Protein AF-A0A7S3CEH7-F1 (afdb_monomer)

Secondary structure (DSSP, 8-state):
------------------------------------------------PPP--PPPTTSSSHHHHHHHHHHHHHHHHHHHTT---S-HHHHHHHHHHHHHHHHHHHHHHHHHHSPPTT-EEEEE----SGGGTTBGGGHHHHHHHHHHHHTT---EEETTTEEEEEEEETTEEEEEEEE-S-GGGHHHHHHHHHHHTT--GGGEEEEEEETTSPTT-EEEESS---TT-HHHHHHHHHTTT---S-EEEEE----SSTTS-HHHHHTSBPPHHHHHHHHHHHHHHHHHHHHHHHH-HHHHHHHHHHS-S-SS----------------------

Mean predicted aligned error: 17.91 Å

Organism: NCBI:txid1461544

Structure (mmCIF, N/CA/C/O backbone):
data_AF-A0A7S3CEH7-F1
#
_entry.id   AF-A0A7S3CEH7-F1
#
loop_
_atom_site.group_PDB
_atom_site.id
_atom_site.type_symbol
_atom_site.label_atom_id
_atom_site.label_alt_id
_atom_site.label_comp_id
_atom_site.label_asym_id
_atom_site.label_entity_id
_atom_site.label_seq_id
_atom_site.pdbx_PDB_ins_code
_atom_site.Cartn_x
_atom_site.Cartn_y
_atom_site.Cartn_z
_atom_site.occupancy
_atom_site.B_iso_or_equiv
_atom_site.auth_seq_id
_atom_site.auth_comp_id
_atom_site.auth_asym_id
_atom_site.auth_atom_id
_atom_site.pdbx_PDB_model_num
ATOM 1 N N . ARG A 1 1 ? -53.706 -4.188 -59.169 1.00 35.69 1 ARG A N 1
ATOM 2 C CA . ARG A 1 1 ? -53.644 -5.449 -59.950 1.00 35.69 1 ARG A CA 1
ATOM 3 C C . ARG A 1 1 ? -52.228 -6.015 -59.816 1.00 35.69 1 ARG A C 1
ATOM 5 O O . ARG A 1 1 ? -51.321 -5.269 -60.134 1.00 35.69 1 ARG A O 1
ATOM 12 N N . ALA A 1 2 ? -52.114 -7.266 -59.334 1.00 38.56 2 ALA A N 1
ATOM 13 C CA . ALA A 1 2 ? -50.949 -8.186 -59.289 1.00 38.56 2 ALA A CA 1
ATOM 14 C C . ALA A 1 2 ? -49.664 -7.707 -58.555 1.00 38.56 2 ALA A C 1
ATOM 16 O O . ALA A 1 2 ? -49.076 -6.711 -58.942 1.00 38.56 2 ALA A O 1
ATOM 17 N N . ALA A 1 3 ? -49.299 -8.256 -57.380 1.00 39.44 3 ALA A N 1
ATOM 18 C CA . ALA A 1 3 ? -48.635 -9.561 -57.102 1.00 39.44 3 ALA A CA 1
ATOM 19 C C . ALA A 1 3 ? -47.138 -9.539 -57.513 1.00 39.44 3 ALA A C 1
ATOM 21 O O . ALA A 1 3 ? -46.840 -9.107 -58.612 1.00 39.44 3 ALA A O 1
ATOM 22 N N . SER A 1 4 ? -46.127 -9.915 -56.714 1.00 37.62 4 SER A N 1
ATOM 23 C CA . SER A 1 4 ? -45.992 -11.094 -55.840 1.00 37.62 4 SER A CA 1
ATOM 24 C C . SER A 1 4 ? -44.754 -11.018 -54.904 1.00 37.62 4 SER A C 1
ATOM 26 O O . SER A 1 4 ? -43.673 -10.623 -55.334 1.00 37.62 4 SER A O 1
ATOM 28 N N . ARG A 1 5 ? -44.879 -11.500 -53.657 1.00 39.94 5 ARG A N 1
ATOM 29 C CA . ARG A 1 5 ? -43.809 -12.158 -52.850 1.00 39.94 5 ARG A CA 1
ATOM 30 C C . ARG A 1 5 ? -44.027 -13.694 -52.953 1.00 39.94 5 ARG A C 1
ATOM 32 O O . ARG A 1 5 ? -45.080 -14.074 -53.461 1.00 39.94 5 ARG A O 1
ATOM 39 N N . PRO A 1 6 ? -43.290 -14.571 -52.237 1.00 59.75 6 PRO A N 1
ATOM 40 C CA . PRO A 1 6 ? -41.844 -14.847 -52.139 1.00 59.75 6 PRO A CA 1
ATOM 41 C C . PRO A 1 6 ? -41.549 -16.356 -52.412 1.00 59.75 6 PRO A C 1
ATOM 43 O O . PRO A 1 6 ? -42.474 -17.130 -52.641 1.00 59.75 6 PRO A O 1
ATOM 46 N N . ALA A 1 7 ? -40.300 -16.832 -52.294 1.00 39.84 7 ALA A N 1
ATOM 47 C CA . ALA A 1 7 ? -40.026 -18.276 -52.191 1.00 39.84 7 ALA A CA 1
ATOM 48 C C . ALA A 1 7 ? -38.881 -18.594 -51.218 1.00 39.84 7 ALA A C 1
ATOM 50 O O . ALA A 1 7 ? -37.860 -17.912 -51.169 1.00 39.84 7 ALA A O 1
ATOM 51 N N . ALA A 1 8 ? -39.095 -19.643 -50.428 1.00 36.38 8 ALA A N 1
ATOM 52 C CA . ALA A 1 8 ? -38.234 -20.163 -49.379 1.00 36.38 8 ALA A CA 1
ATOM 53 C C . ALA A 1 8 ? -38.005 -21.672 -49.582 1.00 36.38 8 ALA A C 1
ATOM 55 O O . ALA A 1 8 ? -38.893 -22.343 -50.103 1.00 36.38 8 ALA A O 1
ATOM 56 N N . LYS A 1 9 ? -36.918 -22.184 -48.967 1.00 40.44 9 LYS A N 1
ATOM 57 C CA . LYS A 1 9 ? -36.682 -23.579 -48.498 1.00 40.44 9 LYS A CA 1
ATOM 58 C C . LYS A 1 9 ? -36.279 -24.621 -49.576 1.00 40.44 9 LYS A C 1
ATOM 60 O O . LYS A 1 9 ? -36.655 -24.448 -50.725 1.00 40.44 9 LYS A O 1
ATOM 65 N N . PRO A 1 10 ? -35.491 -25.678 -49.227 1.00 49.34 10 PRO A N 1
ATOM 66 C CA . PRO A 1 10 ? -35.829 -26.618 -48.150 1.00 49.34 10 PRO A CA 1
ATOM 67 C C . PRO A 1 10 ? -34.733 -27.070 -47.169 1.00 49.34 10 PRO A C 1
ATOM 69 O O . PRO A 1 10 ? -33.531 -26.971 -47.376 1.00 49.34 10 PRO A O 1
ATOM 72 N N . ARG A 1 11 ? -35.257 -27.589 -46.050 1.00 37.12 11 ARG A N 1
ATOM 73 C CA . ARG A 1 11 ? -34.618 -28.457 -45.054 1.00 37.12 11 ARG A CA 1
ATOM 74 C C . ARG A 1 11 ? -34.430 -29.862 -45.636 1.00 37.12 11 ARG A C 1
ATOM 76 O O . ARG A 1 11 ? -35.332 -30.333 -46.321 1.00 37.12 11 ARG A O 1
ATOM 83 N N . LEU A 1 12 ? -33.422 -30.591 -45.159 1.00 36.94 12 LEU A N 1
ATOM 84 C CA . LEU A 1 12 ? -33.497 -32.050 -45.031 1.00 36.94 12 LEU A CA 1
ATOM 85 C C . LEU A 1 12 ? -33.062 -32.479 -43.624 1.00 36.94 12 LEU A C 1
ATOM 87 O O . LEU A 1 12 ? -32.039 -32.057 -43.091 1.00 36.94 12 LEU A O 1
ATOM 91 N N . ARG A 1 13 ? -33.956 -33.253 -43.009 1.00 31.72 13 ARG A N 1
ATOM 92 C CA . ARG A 1 13 ? -33.880 -33.922 -41.711 1.00 31.72 13 ARG A CA 1
ATOM 93 C C . ARG A 1 13 ? -33.529 -35.390 -41.956 1.00 31.72 13 ARG A C 1
ATOM 95 O O . ARG A 1 13 ? -34.078 -35.984 -42.876 1.00 31.72 13 ARG A O 1
ATOM 102 N N . GLY A 1 14 ? -32.845 -35.974 -40.975 1.00 30.92 14 GLY A N 1
ATOM 103 C CA . GLY A 1 14 ? -33.077 -37.345 -40.505 1.00 30.92 14 GLY A CA 1
ATOM 104 C C . GLY A 1 14 ? -31.994 -38.360 -40.873 1.00 30.92 14 GLY A C 1
ATOM 105 O O . GLY A 1 14 ? -31.306 -38.185 -41.862 1.00 30.92 14 GLY A O 1
ATOM 106 N N . PHE A 1 15 ? -31.793 -39.453 -40.138 1.00 31.78 15 PHE A N 1
ATOM 107 C CA . PHE A 1 15 ? -32.453 -39.983 -38.937 1.00 31.78 15 PHE A CA 1
ATOM 108 C C . PHE A 1 15 ? -31.668 -41.261 -38.521 1.00 31.78 15 PHE A C 1
ATOM 110 O O . PHE A 1 15 ? -31.314 -42.026 -39.409 1.00 31.78 15 PHE A O 1
ATOM 117 N N . PHE A 1 16 ? -31.534 -41.537 -37.206 1.00 31.38 16 PHE A N 1
ATOM 118 C CA . PHE A 1 16 ? -31.472 -42.888 -36.562 1.00 31.38 16 PHE A CA 1
ATOM 119 C C . PHE A 1 16 ? -30.201 -43.769 -36.777 1.00 31.38 16 PHE A C 1
ATOM 121 O O . PHE A 1 16 ? -29.581 -43.688 -37.819 1.00 31.38 16 PHE A O 1
ATOM 128 N N . LYS A 1 17 ? -29.681 -44.635 -35.878 1.00 33.12 17 LYS A N 1
ATOM 129 C CA . LYS A 1 17 ? -30.119 -45.459 -34.710 1.00 33.12 17 LYS A CA 1
ATOM 130 C C . LYS A 1 17 ? -28.883 -45.733 -33.807 1.00 33.12 17 LYS A C 1
ATOM 132 O O . LYS A 1 17 ? -27.785 -45.811 -34.333 1.00 33.12 17 LYS A O 1
ATOM 137 N N . ARG A 1 18 ? -28.957 -45.703 -32.465 1.00 31.61 18 ARG A N 1
ATOM 138 C CA . ARG A 1 18 ? -29.323 -46.750 -31.458 1.00 31.61 18 ARG A CA 1
ATOM 139 C C . ARG A 1 18 ? -28.389 -47.973 -31.311 1.00 31.61 18 ARG A C 1
ATOM 141 O O . ARG A 1 18 ? -28.303 -48.774 -32.230 1.00 31.61 18 ARG A O 1
ATOM 148 N N . GLY A 1 19 ? -27.964 -48.195 -30.053 1.00 28.72 19 GLY A N 1
ATOM 149 C CA . GLY A 1 19 ? -27.737 -49.502 -29.391 1.00 28.72 19 GLY A CA 1
ATOM 150 C C . GLY A 1 19 ? -26.277 -49.987 -29.360 1.00 28.72 19 GLY A C 1
ATOM 151 O O . GLY A 1 19 ? -25.563 -49.754 -30.316 1.00 28.72 19 GLY A O 1
ATOM 152 N N . ASN A 1 20 ? -25.752 -50.696 -28.352 1.00 33.28 20 ASN A N 1
ATOM 153 C CA . ASN A 1 20 ? -26.299 -51.238 -27.104 1.00 33.28 20 ASN A CA 1
ATOM 154 C C . ASN A 1 20 ? -25.141 -51.820 -26.237 1.00 33.28 20 ASN A C 1
ATOM 156 O O . ASN A 1 20 ? -24.149 -52.277 -26.789 1.00 33.28 20 ASN A O 1
ATOM 160 N N . ALA A 1 21 ? -25.350 -51.874 -24.914 1.00 34.12 21 ALA A N 1
ATOM 161 C CA . ALA A 1 21 ? -24.991 -52.949 -23.964 1.00 34.12 21 ALA A CA 1
ATOM 162 C C . ALA A 1 21 ? -23.534 -53.436 -23.678 1.00 34.12 21 ALA A C 1
ATOM 164 O O . ALA A 1 21 ? -22.873 -54.052 -24.499 1.00 34.12 21 ALA A O 1
ATOM 165 N N . HIS A 1 22 ? -23.193 -53.328 -22.380 1.00 33.56 22 HIS A N 1
ATOM 166 C CA . HIS A 1 22 ? -22.692 -54.346 -21.421 1.00 33.56 22 HIS A CA 1
ATOM 167 C C . HIS A 1 22 ? -21.450 -55.249 -21.637 1.00 33.56 22 HIS A C 1
ATOM 169 O O . HIS A 1 22 ? -21.263 -55.882 -22.666 1.00 33.56 22 HIS A O 1
ATOM 175 N N . ARG A 1 23 ? -20.824 -55.506 -20.461 1.00 33.41 23 ARG A N 1
ATOM 176 C CA . ARG A 1 23 ? -19.856 -56.551 -20.011 1.00 33.41 23 ARG A CA 1
ATOM 177 C C . ARG A 1 23 ? -18.422 -56.012 -19.923 1.00 33.41 23 ARG A C 1
ATOM 179 O O . ARG A 1 23 ? -18.011 -55.250 -20.774 1.00 33.41 23 ARG A O 1
ATOM 186 N N . GLY A 1 24 ? -17.587 -56.313 -18.931 1.00 30.58 24 GLY A N 1
ATOM 187 C CA . GLY A 1 24 ? -17.621 -57.253 -17.813 1.00 30.58 24 GLY A CA 1
ATOM 188 C C . GLY A 1 24 ? -16.163 -57.530 -17.386 1.00 30.58 24 GLY A C 1
ATOM 189 O O . GLY A 1 24 ? -15.301 -57.643 -18.241 1.00 30.58 24 GLY A O 1
ATOM 190 N N . ARG A 1 25 ? -15.928 -57.566 -16.066 1.00 33.72 25 ARG A N 1
ATOM 191 C CA . ARG A 1 25 ? -14.810 -58.120 -15.252 1.00 33.72 25 ARG A CA 1
ATOM 192 C C . ARG A 1 25 ? -13.518 -58.667 -15.913 1.00 33.72 25 ARG A C 1
ATOM 194 O O . ARG A 1 25 ? -13.571 -59.493 -16.810 1.00 33.72 25 ARG A O 1
ATOM 201 N N . GLY A 1 26 ? -12.389 -58.415 -15.232 1.00 31.14 26 GLY A N 1
ATOM 202 C CA . GLY A 1 26 ? -11.160 -59.240 -15.233 1.00 31.14 26 GLY A CA 1
ATOM 203 C C . GLY A 1 26 ? -9.967 -58.460 -14.654 1.00 31.14 26 GLY A C 1
ATOM 204 O O . GLY A 1 26 ? -9.457 -57.566 -15.308 1.00 31.14 26 GLY A O 1
ATOM 205 N N . VAL A 1 27 ? -9.679 -58.509 -13.347 1.00 34.66 27 VAL A N 1
ATOM 206 C CA . VAL A 1 27 ? -8.737 -59.428 -12.660 1.00 34.66 27 VAL A CA 1
ATOM 207 C C . VAL A 1 27 ? -7.366 -59.539 -13.343 1.00 34.66 27 VAL A C 1
ATOM 209 O O . VAL A 1 27 ? -7.221 -60.219 -14.348 1.00 34.66 27 VAL A O 1
ATOM 212 N N . GLY A 1 28 ? -6.344 -58.955 -12.708 1.00 33.50 28 GLY A N 1
ATOM 213 C CA . GLY A 1 28 ? -4.931 -59.165 -13.022 1.00 33.50 28 GLY A CA 1
ATOM 214 C C . GLY A 1 28 ? -4.064 -58.889 -11.796 1.00 33.50 28 GLY A C 1
ATOM 215 O O . GLY A 1 28 ? -3.661 -57.758 -11.549 1.00 33.50 28 GLY A O 1
ATOM 216 N N . ARG A 1 29 ? -3.832 -59.931 -10.989 1.00 33.62 29 ARG A N 1
ATOM 217 C CA . ARG A 1 29 ? -2.838 -59.964 -9.907 1.00 33.62 29 ARG A CA 1
ATOM 218 C C . ARG A 1 29 ? -1.436 -60.065 -10.523 1.00 33.62 29 ARG A C 1
ATOM 220 O O . ARG A 1 29 ? -1.227 -60.904 -11.390 1.00 33.62 29 ARG A O 1
ATOM 227 N N . GLY A 1 30 ? -0.471 -59.308 -10.005 1.00 32.25 30 GLY A N 1
ATOM 228 C CA . GLY A 1 30 ? 0.956 -59.457 -10.311 1.00 32.25 30 GLY A CA 1
ATOM 229 C C . GLY A 1 30 ? 1.805 -58.846 -9.196 1.00 32.25 30 GLY A C 1
ATOM 230 O O . GLY A 1 30 ? 1.643 -57.680 -8.872 1.00 32.25 30 GLY A O 1
ATOM 231 N N . LYS A 1 31 ? 2.618 -59.681 -8.550 1.00 35.41 31 LYS A N 1
ATOM 232 C CA . LYS A 1 31 ? 3.289 -59.515 -7.248 1.00 35.41 31 LYS A CA 1
ATOM 233 C C . LYS A 1 31 ? 4.511 -58.562 -7.254 1.00 35.41 31 LYS A C 1
ATOM 235 O O . LYS A 1 31 ? 4.997 -58.210 -8.324 1.00 35.41 31 LYS A O 1
ATOM 240 N N . PRO A 1 32 ? 5.022 -58.176 -6.062 1.00 39.03 32 PRO A N 1
ATOM 241 C CA . PRO A 1 32 ? 6.079 -57.180 -5.887 1.00 39.03 32 PRO A CA 1
ATOM 242 C C . PRO A 1 32 ? 7.482 -57.800 -5.959 1.00 39.03 32 PRO A C 1
ATOM 244 O O . PRO A 1 32 ? 7.683 -58.934 -5.526 1.00 39.03 32 PRO A O 1
ATOM 247 N N . PHE A 1 33 ? 8.469 -57.036 -6.433 1.00 30.98 33 PHE A N 1
ATOM 248 C CA . PHE A 1 33 ? 9.885 -57.386 -6.308 1.00 30.98 33 PHE A CA 1
ATOM 249 C C . PHE A 1 33 ? 10.530 -56.574 -5.184 1.00 30.98 33 PHE A C 1
ATOM 251 O O . PHE A 1 33 ? 10.629 -55.350 -5.246 1.00 30.98 33 PHE A O 1
ATOM 258 N N . ALA A 1 34 ? 10.963 -57.292 -4.152 1.00 35.38 34 ALA A N 1
ATOM 259 C CA . ALA A 1 34 ? 11.826 -56.811 -3.089 1.00 35.38 34 ALA A CA 1
ATOM 260 C C . ALA A 1 34 ? 13.246 -57.376 -3.268 1.00 35.38 34 ALA A C 1
ATOM 262 O O . ALA A 1 34 ? 13.435 -58.448 -3.836 1.00 35.38 34 ALA A O 1
ATOM 263 N N . HIS A 1 35 ? 14.193 -56.660 -2.659 1.00 31.16 35 HIS A N 1
ATOM 264 C CA . HIS A 1 35 ? 15.574 -57.022 -2.327 1.00 31.16 35 HIS A CA 1
ATOM 265 C C . HIS A 1 35 ? 16.669 -56.903 -3.397 1.00 31.16 35 HIS A C 1
ATOM 267 O O . HIS A 1 35 ? 16.856 -57.767 -4.243 1.00 31.16 35 HIS A O 1
ATOM 273 N N . ARG A 1 36 ? 17.588 -55.963 -3.137 1.00 32.28 36 ARG A N 1
ATOM 274 C CA . ARG A 1 36 ? 18.975 -56.335 -2.812 1.00 32.28 36 ARG A CA 1
ATOM 275 C C . ARG A 1 36 ? 19.603 -55.324 -1.851 1.00 32.28 36 ARG A C 1
ATOM 277 O O . ARG A 1 36 ? 19.842 -54.173 -2.193 1.00 32.28 36 ARG A O 1
ATOM 284 N N . ARG A 1 37 ? 19.842 -55.789 -0.622 1.00 32.25 37 ARG A N 1
ATOM 285 C CA . ARG A 1 37 ? 20.840 -55.238 0.299 1.00 32.25 37 ARG A CA 1
ATOM 286 C C . ARG A 1 37 ? 22.199 -55.748 -0.174 1.00 32.25 37 ARG A C 1
ATOM 288 O O . ARG A 1 37 ? 22.326 -56.948 -0.392 1.00 32.25 37 ARG A O 1
ATOM 295 N N . HIS A 1 38 ? 23.194 -54.873 -0.258 1.00 34.00 38 HIS A N 1
ATOM 296 C CA . HIS A 1 38 ? 24.595 -55.282 -0.213 1.00 34.00 38 HIS A CA 1
ATOM 297 C C . HIS A 1 38 ? 25.255 -54.620 0.992 1.00 34.00 38 HIS A C 1
ATOM 299 O O . HIS A 1 38 ? 25.318 -53.398 1.099 1.00 34.00 38 HIS A O 1
ATOM 305 N N . LEU A 1 39 ? 25.652 -55.479 1.930 1.00 32.78 39 LEU A N 1
ATOM 306 C CA . LEU A 1 39 ? 26.560 -55.188 3.026 1.00 32.78 39 LEU A CA 1
ATOM 307 C C . LEU A 1 39 ? 27.988 -55.201 2.480 1.00 32.78 39 LEU A C 1
ATOM 309 O O . LEU A 1 39 ? 28.407 -56.217 1.939 1.00 32.78 39 LEU A O 1
ATOM 313 N N . LEU A 1 40 ? 28.757 -54.151 2.758 1.00 33.81 40 LEU A N 1
ATOM 314 C CA . LEU A 1 40 ? 30.204 -54.246 2.938 1.00 33.81 40 LEU A CA 1
ATOM 315 C C . LEU A 1 40 ? 30.573 -53.410 4.176 1.00 33.81 40 LEU A C 1
ATOM 317 O O . LEU A 1 40 ? 30.298 -52.213 4.237 1.00 33.81 40 LEU A O 1
ATOM 321 N N . LYS A 1 41 ? 31.130 -54.079 5.194 1.00 32.19 41 LYS A N 1
ATOM 322 C CA . LYS A 1 41 ? 31.909 -53.477 6.294 1.00 32.19 41 LYS A CA 1
ATOM 323 C C . LYS A 1 41 ? 33.422 -53.617 5.958 1.00 32.19 41 LYS A C 1
ATOM 325 O O . LYS A 1 41 ? 33.736 -54.123 4.887 1.00 32.19 41 LYS A O 1
ATOM 330 N N . PRO A 1 42 ? 34.363 -53.248 6.848 1.00 40.03 42 PRO A N 1
ATOM 331 C CA . PRO A 1 42 ? 34.965 -51.922 6.936 1.00 40.03 42 PRO A CA 1
ATOM 332 C C . PRO A 1 42 ? 36.488 -51.973 6.682 1.00 40.03 42 PRO A C 1
ATOM 334 O O . PRO A 1 42 ? 37.116 -53.016 6.827 1.00 40.03 42 PRO A O 1
ATOM 337 N N . ALA A 1 43 ? 37.110 -50.835 6.380 1.00 31.94 43 ALA A N 1
ATOM 338 C CA . ALA A 1 43 ? 38.563 -50.698 6.454 1.00 31.94 43 ALA A CA 1
ATOM 339 C C . ALA A 1 43 ? 38.930 -49.393 7.165 1.00 31.94 43 ALA A C 1
ATOM 341 O O . ALA A 1 43 ? 38.256 -48.370 7.048 1.00 31.94 43 ALA A O 1
ATOM 342 N N . SER A 1 44 ? 39.960 -49.518 7.982 1.00 31.73 44 SER A N 1
ATOM 343 C CA . SER A 1 44 ? 40.413 -48.663 9.066 1.00 31.73 44 SER A CA 1
ATOM 344 C C . SER A 1 44 ? 41.304 -47.496 8.629 1.00 31.73 44 SER A C 1
ATOM 346 O O . SER A 1 44 ? 42.027 -47.582 7.646 1.00 31.73 44 SER A O 1
ATOM 348 N N . SER A 1 45 ? 41.283 -46.459 9.476 1.00 30.30 45 SER A N 1
ATOM 349 C CA . SER A 1 45 ? 42.377 -45.537 9.830 1.00 30.30 45 SER A CA 1
ATOM 350 C C . SER A 1 45 ? 43.138 -44.807 8.717 1.00 30.30 45 SER A C 1
ATOM 352 O O . SER A 1 45 ? 44.007 -45.383 8.077 1.00 30.30 45 SER A O 1
ATOM 354 N N . LEU A 1 46 ? 42.969 -43.481 8.669 1.00 31.44 46 LEU A N 1
ATOM 355 C CA . LEU A 1 46 ? 44.094 -42.539 8.707 1.00 31.44 46 LEU A CA 1
ATOM 356 C C . LEU A 1 46 ? 43.611 -41.150 9.152 1.00 31.44 46 LEU A C 1
ATOM 358 O O . LEU A 1 46 ? 42.653 -40.582 8.634 1.00 31.44 46 LEU A O 1
ATOM 362 N N . SER A 1 47 ? 44.282 -40.658 10.188 1.00 33.62 47 SER A N 1
ATOM 363 C CA . SER A 1 47 ? 44.134 -39.356 10.827 1.00 33.62 47 SER A CA 1
ATOM 364 C C . SER A 1 47 ? 44.712 -38.260 9.931 1.00 33.62 47 SER A C 1
ATOM 366 O O . SER A 1 47 ? 45.921 -38.254 9.711 1.00 33.62 47 SER A O 1
ATOM 368 N N . VAL A 1 48 ? 43.899 -37.283 9.516 1.00 35.44 48 VAL A N 1
ATOM 369 C CA . VAL A 1 48 ? 44.378 -35.958 9.088 1.00 35.44 48 VAL A CA 1
ATOM 370 C C . VAL A 1 48 ? 43.422 -34.886 9.621 1.00 35.44 48 VAL A C 1
ATOM 372 O O . VAL A 1 48 ? 42.202 -34.991 9.492 1.00 35.44 48 VAL A O 1
ATOM 375 N N . GLY A 1 49 ? 44.001 -33.893 10.298 1.00 33.00 49 GLY A N 1
ATOM 376 C CA . GLY A 1 49 ? 43.337 -32.895 11.132 1.00 33.00 49 GLY A CA 1
ATOM 377 C C . GLY A 1 49 ? 42.244 -32.076 10.442 1.00 33.00 49 GLY A C 1
ATOM 378 O O . GLY A 1 49 ? 42.429 -31.512 9.366 1.00 33.00 49 GLY A O 1
ATOM 379 N N . GLY A 1 50 ? 41.105 -31.962 11.125 1.00 31.16 50 GLY A N 1
ATOM 380 C CA . GLY A 1 50 ? 40.024 -31.057 10.752 1.00 31.16 50 GLY A CA 1
ATOM 381 C C . GLY A 1 50 ? 40.351 -29.595 11.096 1.00 31.16 50 GLY A C 1
ATOM 382 O O . GLY A 1 50 ? 40.950 -29.326 12.142 1.00 31.16 50 GLY A O 1
ATOM 383 N N . PRO A 1 51 ? 39.925 -28.621 10.272 1.00 35.88 51 PRO A N 1
ATOM 384 C CA . PRO A 1 51 ? 40.057 -27.212 10.603 1.00 35.88 51 PRO A CA 1
ATOM 385 C C . PRO A 1 51 ? 39.132 -26.855 11.773 1.00 35.88 51 PRO A C 1
ATOM 387 O O . PRO A 1 51 ? 37.950 -27.213 11.804 1.00 35.88 51 PRO A O 1
ATOM 390 N N . ARG A 1 52 ? 39.693 -26.131 12.748 1.00 38.28 52 ARG A N 1
ATOM 391 C CA . ARG A 1 52 ? 39.006 -25.593 13.929 1.00 38.28 52 ARG A CA 1
ATOM 392 C C . ARG A 1 52 ? 37.731 -24.850 13.516 1.00 38.28 52 ARG A C 1
ATOM 394 O O . ARG A 1 52 ? 37.789 -23.769 12.933 1.00 38.28 52 ARG A O 1
ATOM 401 N N . ARG A 1 53 ? 36.572 -25.405 13.878 1.00 38.44 53 ARG A N 1
ATOM 402 C CA . ARG A 1 53 ? 35.291 -24.691 13.842 1.00 38.44 53 ARG A CA 1
ATOM 403 C C . ARG A 1 53 ? 35.334 -23.562 14.871 1.00 38.44 53 ARG A C 1
ATOM 405 O O . ARG A 1 53 ? 35.356 -23.808 16.073 1.00 38.44 53 ARG A O 1
ATOM 412 N N . SER A 1 54 ? 35.344 -22.326 14.393 1.00 44.47 54 SER A N 1
ATOM 413 C CA . SER A 1 54 ? 35.028 -21.151 15.199 1.00 44.47 54 SER A CA 1
ATOM 414 C C . SER A 1 54 ? 33.568 -21.233 15.684 1.00 44.47 54 SER A C 1
ATOM 416 O O . SER A 1 54 ? 32.703 -21.731 14.956 1.00 44.47 54 SER A O 1
ATOM 418 N N . PRO A 1 55 ? 33.261 -20.798 16.919 1.00 42.12 55 PRO A N 1
ATOM 419 C CA . PRO A 1 55 ? 31.915 -20.915 17.462 1.00 42.12 55 PRO A CA 1
ATOM 420 C C . PRO A 1 55 ? 30.950 -19.950 16.747 1.00 42.12 55 PRO A C 1
ATOM 422 O O . PRO A 1 55 ? 31.364 -18.896 16.253 1.00 42.12 55 PRO A O 1
ATOM 425 N N . PRO A 1 56 ? 29.645 -20.271 16.695 1.00 37.59 56 PRO A N 1
ATOM 426 C CA . PRO A 1 56 ? 28.657 -19.446 16.014 1.00 37.59 56 PRO A CA 1
ATOM 427 C C . PRO A 1 56 ? 28.511 -18.076 16.694 1.00 37.59 56 PRO A C 1
ATOM 429 O O . PRO A 1 56 ? 28.264 -17.977 17.898 1.00 37.59 56 PRO A O 1
ATOM 432 N N . LYS A 1 57 ? 28.564 -17.001 15.894 1.00 42.84 57 LYS A N 1
ATOM 433 C CA . LYS A 1 57 ? 28.388 -15.589 16.307 1.00 42.84 57 LYS A CA 1
ATOM 434 C C . LYS A 1 57 ? 27.013 -15.261 16.937 1.00 42.84 57 LYS A C 1
ATOM 436 O O . LYS A 1 57 ? 26.755 -14.108 17.264 1.00 42.84 57 LYS A O 1
ATOM 441 N N . GLN A 1 58 ? 26.141 -16.249 17.157 1.00 38.66 58 GLN A N 1
ATOM 442 C CA . GLN A 1 58 ? 24.854 -16.091 17.850 1.00 38.66 58 GLN A CA 1
ATOM 443 C C . GLN A 1 58 ? 24.934 -16.265 19.379 1.00 38.66 58 GLN A C 1
ATOM 445 O O . GLN A 1 58 ? 23.964 -15.966 20.070 1.00 38.66 58 GLN A O 1
ATOM 450 N N . LEU A 1 59 ? 26.085 -16.662 19.939 1.00 40.09 59 LEU A N 1
ATOM 451 C CA . LEU A 1 59 ? 26.246 -16.855 21.390 1.00 40.09 59 LEU A CA 1
ATOM 452 C C . LEU A 1 59 ? 26.940 -15.693 22.130 1.00 40.09 59 LEU A C 1
ATOM 454 O O . LEU A 1 59 ? 27.195 -15.795 23.326 1.00 40.09 59 LEU A O 1
ATOM 458 N N . MET A 1 60 ? 27.226 -14.573 21.457 1.00 32.44 60 MET A N 1
ATOM 459 C CA . MET A 1 60 ? 27.823 -13.384 22.096 1.00 32.44 60 MET A CA 1
ATOM 460 C C . MET A 1 60 ? 26.783 -12.375 22.613 1.00 32.44 60 MET A C 1
ATOM 462 O O . MET A 1 60 ? 27.096 -11.558 23.473 1.00 32.44 60 MET A O 1
ATOM 466 N N . PHE A 1 61 ? 25.522 -12.465 22.176 1.00 36.59 61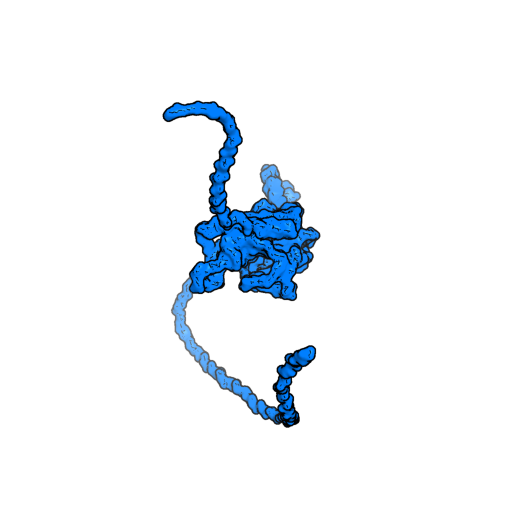 PHE A N 1
ATOM 467 C CA . PHE A 1 61 ? 24.455 -11.555 22.625 1.00 36.59 61 PHE A CA 1
ATOM 468 C C . PHE A 1 61 ? 23.823 -11.950 23.972 1.00 36.59 61 PHE A C 1
ATOM 470 O O . PHE A 1 61 ? 23.275 -11.107 24.681 1.00 36.59 61 PHE A O 1
ATOM 477 N N . ILE A 1 62 ? 23.941 -13.219 24.378 1.00 40.50 62 ILE A N 1
ATOM 478 C CA . ILE A 1 62 ? 23.371 -13.726 25.642 1.00 40.50 62 ILE A CA 1
ATOM 479 C C . ILE A 1 62 ? 24.295 -13.438 26.841 1.00 40.50 62 ILE A C 1
ATOM 481 O O . ILE A 1 62 ? 23.838 -13.410 27.986 1.00 40.50 62 ILE A O 1
ATOM 485 N N . ARG A 1 63 ? 25.578 -13.140 26.598 1.00 35.91 63 ARG A N 1
ATOM 486 C CA . ARG A 1 63 ? 26.564 -12.865 27.655 1.00 35.91 63 ARG A CA 1
ATOM 487 C C . ARG A 1 63 ? 26.599 -11.397 28.103 1.00 35.91 63 ARG A C 1
ATOM 489 O O . ARG A 1 63 ? 27.115 -11.125 29.178 1.00 35.91 63 ARG A O 1
ATOM 496 N N . TYR A 1 64 ? 25.985 -10.481 27.346 1.00 40.50 64 TYR A N 1
ATOM 497 C CA . TYR A 1 64 ? 26.015 -9.040 27.648 1.00 40.50 64 TYR A CA 1
ATOM 498 C C . TYR A 1 64 ? 24.691 -8.453 28.171 1.00 40.50 64 TYR A C 1
ATOM 500 O O . TYR A 1 64 ? 24.694 -7.384 28.770 1.00 40.50 64 TYR A O 1
ATOM 508 N N . ILE A 1 65 ? 23.556 -9.152 28.022 1.00 44.56 65 ILE A N 1
ATOM 509 C CA . ILE A 1 65 ? 22.237 -8.639 28.466 1.00 44.56 65 ILE A CA 1
ATOM 510 C C . ILE A 1 65 ? 21.770 -9.252 29.801 1.00 44.56 65 ILE A C 1
ATOM 512 O O . ILE A 1 65 ? 20.947 -8.665 30.498 1.00 44.56 65 ILE A O 1
ATOM 516 N N . ARG A 1 66 ? 22.350 -10.374 30.246 1.00 34.44 66 ARG A N 1
ATOM 517 C CA . ARG A 1 66 ? 22.075 -10.936 31.584 1.00 34.44 66 ARG A CA 1
ATOM 518 C C . ARG A 1 66 ? 22.693 -10.202 32.793 1.00 34.44 66 ARG A C 1
ATOM 520 O O . ARG A 1 66 ? 22.108 -10.346 33.870 1.00 34.44 66 ARG A O 1
ATOM 527 N N . PRO A 1 67 ? 23.792 -9.419 32.699 1.00 41.66 67 PRO A N 1
ATOM 528 C CA . PRO A 1 67 ? 24.269 -8.649 33.845 1.00 41.66 67 PRO A CA 1
ATOM 529 C C . PRO A 1 67 ? 23.429 -7.385 34.074 1.00 41.66 67 PRO A C 1
ATOM 531 O O . PRO A 1 67 ? 23.106 -7.074 35.212 1.00 41.66 67 PRO A O 1
ATOM 534 N N . VAL A 1 68 ? 22.981 -6.699 33.014 1.00 43.12 68 VAL A N 1
ATOM 535 C CA . VAL A 1 68 ? 22.262 -5.416 33.140 1.00 43.12 68 VAL A CA 1
ATOM 536 C C . VAL A 1 68 ? 20.869 -5.600 33.743 1.00 43.12 68 VAL A C 1
ATOM 538 O O . VAL A 1 68 ? 20.464 -4.831 34.612 1.00 43.12 68 VAL A O 1
ATOM 541 N N . THR A 1 69 ? 20.149 -6.662 33.370 1.00 43.34 69 THR A N 1
ATOM 542 C CA . THR A 1 69 ? 18.820 -6.920 33.940 1.00 43.34 69 THR A CA 1
ATOM 543 C C . THR A 1 69 ? 18.894 -7.351 35.403 1.00 43.34 69 THR A C 1
ATOM 545 O O . THR A 1 69 ? 18.043 -6.945 36.180 1.00 43.34 69 THR A O 1
ATOM 548 N N . ARG A 1 70 ? 19.925 -8.099 35.828 1.00 44.97 70 ARG A N 1
ATOM 549 C CA . ARG A 1 70 ? 20.094 -8.486 37.243 1.00 44.97 70 ARG A CA 1
ATOM 550 C C . ARG A 1 70 ? 20.526 -7.321 38.132 1.00 44.97 70 ARG A C 1
ATOM 552 O O . ARG A 1 70 ? 20.055 -7.237 39.266 1.00 44.97 70 ARG A O 1
ATOM 559 N N . THR A 1 71 ? 21.363 -6.417 37.627 1.00 47.09 71 THR A N 1
ATOM 560 C CA . THR A 1 71 ? 21.795 -5.233 38.383 1.00 47.09 71 THR A CA 1
ATOM 561 C C . THR A 1 71 ? 20.650 -4.238 38.556 1.00 47.09 71 THR A C 1
ATOM 563 O O . THR A 1 71 ? 20.455 -3.754 39.662 1.00 47.09 71 THR A O 1
ATOM 566 N N . VAL A 1 72 ? 19.821 -4.006 37.530 1.00 53.34 72 VAL A N 1
ATOM 567 C CA . VAL A 1 72 ? 18.657 -3.100 37.629 1.00 53.34 72 VAL A CA 1
ATOM 568 C C . VAL A 1 72 ? 17.582 -3.651 38.575 1.00 53.34 72 VAL A C 1
ATOM 570 O O . VAL A 1 72 ? 17.027 -2.891 39.365 1.00 53.34 72 VAL A O 1
ATOM 573 N N . THR A 1 73 ? 17.321 -4.965 38.570 1.00 50.59 73 THR A N 1
ATOM 574 C CA . THR A 1 73 ? 16.362 -5.571 39.514 1.00 50.59 73 THR A CA 1
ATOM 575 C C . THR A 1 73 ? 16.891 -5.580 40.954 1.00 50.59 73 THR A C 1
ATOM 577 O O . THR A 1 73 ? 16.119 -5.324 41.873 1.00 50.59 73 THR A O 1
ATOM 580 N N . ARG A 1 74 ? 18.200 -5.795 41.176 1.00 44.31 74 ARG A N 1
ATOM 581 C CA . ARG A 1 74 ? 18.816 -5.676 42.515 1.00 44.31 74 ARG A CA 1
ATOM 582 C C . ARG A 1 74 ? 18.853 -4.237 43.027 1.00 44.31 74 ARG A C 1
ATOM 584 O O . ARG A 1 74 ? 18.597 -4.029 44.205 1.00 44.31 74 ARG A O 1
ATOM 591 N N . LEU A 1 75 ? 19.114 -3.257 42.160 1.00 48.84 75 LEU A N 1
ATOM 592 C CA . LEU A 1 75 ? 19.071 -1.837 42.525 1.00 48.84 75 LEU A CA 1
ATOM 593 C C . LEU A 1 75 ? 17.640 -1.403 42.879 1.00 48.84 75 LEU A C 1
ATOM 595 O O . LEU A 1 75 ? 17.441 -0.687 43.852 1.00 48.84 75 LEU A O 1
ATOM 599 N N . GLY A 1 76 ? 16.642 -1.893 42.133 1.00 49.44 76 GLY A N 1
ATOM 600 C CA . GLY A 1 76 ? 15.227 -1.679 42.444 1.00 49.44 76 GLY A CA 1
ATOM 601 C C . GLY A 1 76 ? 14.815 -2.270 43.796 1.00 49.44 76 GLY A C 1
ATOM 602 O O . GLY A 1 76 ? 14.105 -1.613 44.547 1.00 49.44 76 GLY A O 1
ATOM 603 N N . LEU A 1 77 ? 15.309 -3.465 44.141 1.00 48.66 77 LEU A N 1
ATOM 604 C CA . LEU A 1 77 ? 15.030 -4.110 45.429 1.00 48.66 77 LEU A CA 1
ATOM 605 C C . LEU A 1 77 ? 15.786 -3.450 46.603 1.00 48.66 77 LEU A C 1
ATOM 607 O O . LEU A 1 77 ? 15.248 -3.342 47.699 1.00 48.66 77 LEU A O 1
ATOM 611 N N . ALA A 1 78 ? 17.007 -2.952 46.375 1.00 44.16 78 ALA A N 1
ATOM 612 C CA . ALA A 1 78 ? 17.800 -2.247 47.387 1.00 44.16 78 ALA A CA 1
ATOM 613 C C . ALA A 1 78 ? 17.232 -0.857 47.740 1.00 44.16 78 ALA A C 1
ATOM 615 O O . ALA A 1 78 ? 17.319 -0.434 48.889 1.00 44.16 78 ALA A O 1
ATOM 616 N N . VAL A 1 79 ? 16.600 -0.170 46.780 1.00 49.69 79 VAL A N 1
ATOM 617 C CA . VAL A 1 79 ? 15.893 1.104 47.020 1.00 49.69 79 VAL A CA 1
ATOM 618 C C . VAL A 1 79 ? 14.625 0.898 47.856 1.00 49.69 79 VAL A C 1
ATOM 620 O O . VAL A 1 79 ? 14.308 1.743 48.686 1.00 49.69 79 VAL A O 1
ATOM 623 N N . VAL A 1 80 ? 13.930 -0.233 47.689 1.00 50.16 80 VAL A N 1
ATOM 624 C CA . VAL A 1 80 ? 12.756 -0.592 48.510 1.00 50.16 80 VAL A CA 1
ATOM 625 C C . VAL A 1 80 ? 13.157 -0.936 49.953 1.00 50.16 80 VAL A C 1
ATOM 627 O O . VAL A 1 80 ? 12.396 -0.660 50.872 1.00 50.16 80 VAL A O 1
ATOM 630 N N . ASN A 1 81 ? 14.374 -1.452 50.164 1.00 45.94 81 ASN A N 1
ATOM 631 C CA . ASN A 1 81 ? 14.883 -1.859 51.481 1.00 45.94 81 ASN A CA 1
ATOM 632 C C . ASN A 1 81 ? 15.745 -0.792 52.197 1.00 45.94 81 ASN A C 1
ATOM 634 O O . ASN A 1 81 ? 16.363 -1.095 53.214 1.00 45.94 81 ASN A O 1
ATOM 638 N N . GLY A 1 82 ? 15.804 0.448 51.694 1.00 48.81 82 GLY A N 1
ATOM 639 C CA . GLY A 1 82 ? 16.295 1.609 52.454 1.00 48.81 82 GLY A CA 1
ATOM 640 C C . GLY A 1 82 ? 17.807 1.714 52.725 1.00 48.81 82 GLY A C 1
ATOM 641 O O . GLY A 1 82 ? 18.205 2.532 53.546 1.00 48.81 82 GLY A O 1
ATOM 642 N N . THR A 1 83 ? 18.677 0.953 52.053 1.00 52.50 83 THR A N 1
ATOM 643 C CA . THR A 1 83 ? 20.110 0.844 52.424 1.00 52.50 83 THR A CA 1
ATOM 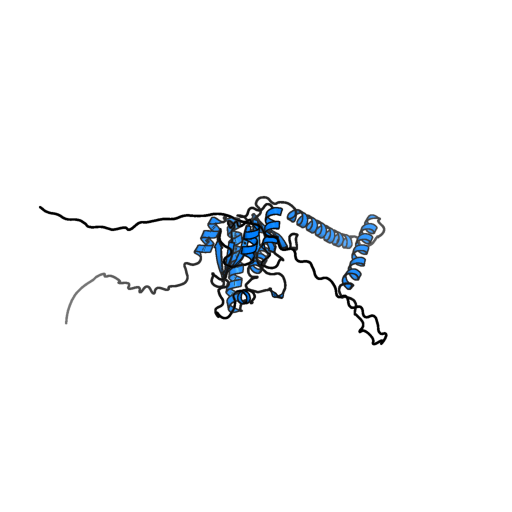644 C C . THR A 1 83 ? 21.104 1.729 51.650 1.00 52.50 83 THR A C 1
ATOM 646 O O . THR A 1 83 ? 22.298 1.447 51.658 1.00 52.50 83 THR A O 1
ATOM 649 N N . MET A 1 84 ? 20.686 2.828 51.008 1.00 45.56 84 MET A N 1
ATOM 650 C CA . MET A 1 84 ? 21.620 3.744 50.318 1.00 45.56 84 MET A CA 1
ATOM 651 C C . MET A 1 84 ? 21.288 5.226 50.561 1.00 45.56 84 MET A C 1
ATOM 653 O O . MET A 1 84 ? 20.402 5.792 49.919 1.00 45.56 84 MET A O 1
ATOM 657 N N . LEU A 1 85 ? 22.050 5.871 51.454 1.00 51.94 85 LEU A N 1
ATOM 658 C CA . LEU A 1 85 ? 22.152 7.332 51.555 1.00 51.94 85 LEU A CA 1
ATOM 659 C C . LEU A 1 85 ? 23.155 7.848 50.494 1.00 51.94 85 LEU A C 1
ATOM 661 O O . LEU A 1 85 ? 24.359 7.857 50.720 1.00 51.94 85 LEU A O 1
ATOM 665 N N . GLY A 1 86 ? 22.664 8.261 49.318 1.00 55.06 86 GLY A N 1
ATOM 666 C CA . GLY A 1 86 ? 23.450 8.867 48.220 1.00 55.06 86 GLY A CA 1
ATOM 667 C C . GLY A 1 86 ? 22.570 9.182 46.995 1.00 55.06 86 GLY A C 1
ATOM 668 O O . GLY A 1 86 ? 21.517 8.568 46.853 1.00 55.06 86 GLY A O 1
ATOM 669 N N . PRO A 1 87 ? 22.904 10.177 46.142 1.00 47.72 87 PRO A N 1
ATOM 670 C CA . PRO A 1 87 ? 21.983 11.216 45.665 1.00 47.72 87 PRO A CA 1
ATOM 671 C C . PRO A 1 87 ? 20.758 10.655 44.917 1.00 47.72 87 PRO A C 1
ATOM 673 O O . PRO A 1 87 ? 20.733 10.499 43.694 1.00 47.72 87 PRO A O 1
ATOM 676 N N . LEU A 1 88 ? 19.685 10.436 45.681 1.00 50.25 88 LEU A N 1
ATOM 677 C CA . LEU A 1 88 ? 18.398 9.846 45.281 1.00 50.25 88 LEU A CA 1
ATOM 678 C C . LEU A 1 88 ? 17.696 10.564 44.110 1.00 50.25 88 LEU A C 1
ATOM 680 O O . LEU A 1 88 ? 16.815 10.000 43.457 1.00 50.25 88 LEU A O 1
ATOM 684 N N . ARG A 1 89 ? 18.093 11.802 43.790 1.00 51.41 89 ARG A N 1
ATOM 685 C CA . ARG A 1 89 ? 17.449 12.612 42.743 1.00 51.41 89 ARG A CA 1
ATOM 686 C C . ARG A 1 89 ? 17.778 12.155 41.316 1.00 51.41 89 ARG A C 1
ATOM 688 O O . ARG A 1 89 ? 16.933 12.329 40.437 1.00 51.41 89 ARG A O 1
ATOM 695 N N . ALA A 1 90 ? 18.952 11.564 41.071 1.00 49.34 90 ALA A N 1
ATOM 696 C CA . ALA A 1 90 ? 19.348 11.102 39.734 1.00 49.34 90 ALA A CA 1
ATOM 697 C C . ALA A 1 90 ? 18.738 9.728 39.391 1.00 49.34 90 ALA A C 1
ATOM 699 O O . ALA A 1 90 ? 18.158 9.563 38.313 1.00 49.34 90 ALA A O 1
ATOM 700 N N . LEU A 1 91 ? 18.751 8.779 40.339 1.00 51.88 91 LEU A N 1
ATOM 701 C CA . LEU A 1 91 ? 18.109 7.466 40.175 1.00 51.88 91 LEU A CA 1
ATOM 702 C C . LEU A 1 91 ? 16.596 7.579 39.957 1.00 51.88 91 LEU A C 1
ATOM 704 O O . LEU A 1 91 ? 16.052 6.877 39.107 1.00 51.88 91 LEU A O 1
ATOM 708 N N . GLY A 1 92 ? 15.923 8.503 40.654 1.00 50.56 92 GLY A N 1
ATOM 709 C CA . GLY A 1 92 ? 14.486 8.729 40.494 1.00 50.56 92 GLY A CA 1
ATOM 710 C C . GLY A 1 92 ? 14.076 9.231 39.102 1.00 50.56 92 GLY A C 1
ATOM 711 O O . GLY A 1 92 ? 12.930 9.047 38.697 1.00 50.56 92 GLY A O 1
ATOM 712 N N . ARG A 1 93 ? 14.969 9.877 38.337 1.00 55.09 93 ARG A N 1
ATOM 713 C CA . ARG A 1 93 ? 14.677 10.284 36.945 1.00 55.09 93 ARG A CA 1
ATOM 714 C C . ARG A 1 93 ? 14.850 9.118 35.974 1.00 55.09 93 ARG A C 1
ATOM 716 O O . ARG A 1 93 ? 14.004 8.928 35.103 1.00 55.09 93 ARG A O 1
ATOM 723 N N . VAL A 1 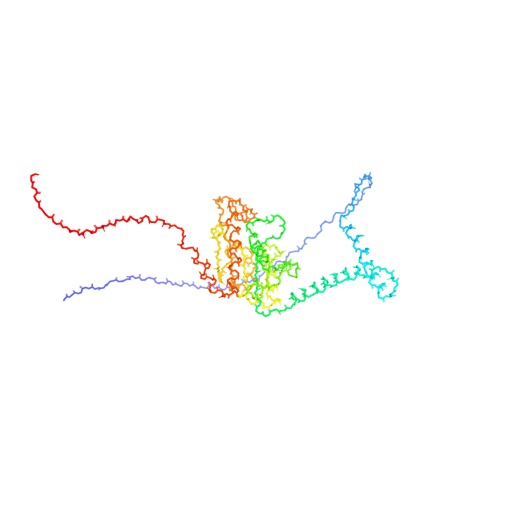94 ? 15.892 8.309 36.163 1.00 58.03 94 VAL A N 1
ATOM 724 C CA . VAL A 1 94 ? 16.162 7.127 35.329 1.00 58.03 94 VAL A CA 1
ATOM 725 C C . VAL A 1 94 ? 15.100 6.041 35.551 1.00 58.03 94 VAL A C 1
ATOM 727 O O . VAL A 1 94 ? 14.566 5.502 34.582 1.00 58.03 94 VAL A O 1
ATOM 730 N N . SER A 1 95 ? 14.708 5.774 36.803 1.00 58.88 95 SER A N 1
ATOM 731 C CA . SER A 1 95 ? 13.670 4.785 37.131 1.00 58.88 95 SER A CA 1
ATOM 732 C C . SER A 1 95 ? 12.293 5.174 36.580 1.00 58.88 95 SER A C 1
ATOM 734 O O . SER A 1 95 ? 11.594 4.330 36.011 1.00 58.88 95 SER A O 1
ATOM 736 N N . ARG A 1 96 ? 11.922 6.462 36.654 1.00 59.66 96 ARG A N 1
ATOM 737 C CA . ARG A 1 96 ? 10.688 6.991 36.047 1.00 59.66 96 ARG A CA 1
ATOM 738 C C . ARG A 1 96 ? 10.703 6.887 34.522 1.00 59.66 96 ARG A C 1
ATOM 740 O O . ARG A 1 96 ? 9.682 6.523 33.943 1.00 59.66 96 ARG A O 1
ATOM 747 N N . GLY A 1 97 ? 11.843 7.145 33.876 1.00 62.91 97 GLY A N 1
ATOM 748 C CA . GLY A 1 97 ? 12.003 6.987 32.426 1.00 62.91 97 GLY A CA 1
ATOM 749 C C . GLY A 1 97 ? 11.793 5.543 31.960 1.00 62.91 97 GLY A C 1
ATOM 750 O O . GLY A 1 97 ? 11.019 5.298 31.035 1.00 62.91 97 GLY A O 1
ATOM 751 N N . ILE A 1 98 ? 12.407 4.579 32.655 1.00 68.00 98 ILE A N 1
ATOM 752 C CA . ILE A 1 98 ? 12.253 3.143 32.368 1.00 68.00 98 ILE A CA 1
ATOM 753 C C . ILE A 1 98 ? 10.807 2.690 32.611 1.00 68.00 98 ILE A C 1
ATOM 755 O O . ILE A 1 98 ? 10.217 2.030 31.757 1.00 68.00 98 ILE A O 1
ATOM 759 N N . THR A 1 99 ? 10.205 3.090 33.734 1.00 65.19 99 THR A N 1
ATOM 760 C CA . THR A 1 99 ? 8.821 2.724 34.079 1.00 65.19 99 THR A CA 1
ATOM 761 C C . THR A 1 99 ? 7.829 3.288 33.061 1.00 65.19 99 THR A C 1
ATOM 763 O O . THR A 1 99 ? 6.974 2.557 32.566 1.00 65.19 99 THR A O 1
ATOM 766 N N . ARG A 1 100 ? 7.985 4.556 32.654 1.00 63.75 100 ARG A N 1
ATOM 767 C CA . ARG A 1 100 ? 7.150 5.185 31.619 1.00 63.75 100 ARG A CA 1
ATOM 768 C C . ARG A 1 100 ? 7.295 4.485 30.268 1.00 63.75 100 ARG A C 1
ATOM 770 O O . ARG A 1 100 ? 6.290 4.269 29.599 1.00 63.75 100 ARG A O 1
ATOM 777 N N . ALA A 1 101 ? 8.508 4.086 29.885 1.00 65.44 101 ALA A N 1
ATOM 778 C CA . ALA A 1 101 ? 8.745 3.350 28.644 1.00 65.44 101 ALA A CA 1
ATOM 779 C C . ALA A 1 101 ? 8.105 1.948 28.661 1.00 65.44 101 ALA A C 1
ATOM 781 O O . ALA A 1 101 ? 7.510 1.531 27.667 1.00 65.44 101 ALA A O 1
ATOM 782 N N . ILE A 1 102 ? 8.179 1.230 29.788 1.00 69.88 102 ILE A N 1
ATOM 783 C CA . ILE A 1 102 ? 7.540 -0.084 29.956 1.00 69.88 102 ILE A CA 1
ATOM 784 C C . ILE A 1 102 ? 6.013 0.052 29.913 1.00 69.88 102 ILE A C 1
ATOM 786 O O . ILE A 1 102 ? 5.363 -0.679 29.163 1.00 69.88 102 ILE A O 1
ATOM 790 N N . SER A 1 103 ? 5.446 1.017 30.640 1.00 62.91 103 SER A N 1
ATOM 791 C CA . SER A 1 103 ? 4.002 1.271 30.655 1.00 62.91 103 SER A CA 1
ATOM 792 C C . SER A 1 103 ? 3.480 1.725 29.290 1.00 62.91 103 SER A C 1
ATOM 794 O O . SER A 1 103 ? 2.472 1.198 28.827 1.00 62.91 103 SER A O 1
ATOM 796 N N . ALA A 1 104 ? 4.193 2.611 28.585 1.00 67.69 104 ALA A N 1
ATOM 797 C CA . ALA A 1 104 ? 3.845 3.014 27.219 1.00 67.69 104 ALA A CA 1
ATOM 798 C C . ALA A 1 104 ? 3.908 1.830 26.240 1.00 67.69 104 ALA A C 1
ATOM 800 O O . ALA A 1 104 ? 3.036 1.662 25.385 1.00 67.69 104 ALA A O 1
ATOM 801 N N . ARG A 1 105 ? 4.900 0.942 26.391 1.00 65.94 105 ARG A N 1
ATOM 802 C CA . ARG A 1 105 ? 5.008 -0.273 25.574 1.00 65.94 105 ARG A CA 1
ATOM 803 C C . ARG A 1 105 ? 3.865 -1.249 25.851 1.00 65.94 105 ARG A C 1
ATOM 805 O O . ARG A 1 105 ? 3.326 -1.806 24.897 1.00 65.94 105 ARG A O 1
ATOM 812 N N . ALA A 1 106 ? 3.483 -1.437 27.114 1.00 63.28 106 ALA A N 1
ATOM 813 C CA . ALA A 1 106 ? 2.357 -2.282 27.509 1.00 63.28 106 ALA A CA 1
ATOM 814 C C . ALA A 1 106 ? 1.011 -1.716 27.025 1.00 63.28 106 ALA A C 1
ATOM 816 O O . ALA A 1 106 ? 0.214 -2.468 26.463 1.00 63.28 106 ALA A O 1
ATOM 817 N N . ALA A 1 107 ? 0.799 -0.402 27.153 1.00 62.47 107 ALA A N 1
ATOM 818 C CA . ALA A 1 107 ? -0.374 0.297 26.631 1.00 62.47 107 ALA A CA 1
ATOM 819 C C . ALA A 1 107 ? -0.478 0.146 25.106 1.00 62.47 107 ALA A C 1
ATOM 821 O O . ALA A 1 107 ? -1.471 -0.382 24.617 1.00 62.47 107 ALA A O 1
ATOM 822 N N . SER A 1 108 ? 0.599 0.441 24.365 1.00 63.62 108 SER A N 1
ATOM 823 C CA . SER A 1 108 ? 0.614 0.274 22.902 1.00 63.62 108 SER A CA 1
ATOM 824 C C . SER A 1 108 ? 0.414 -1.177 22.457 1.00 63.62 108 SER A C 1
ATOM 826 O O . SER A 1 108 ? 0.033 -1.437 21.320 1.00 63.62 108 SER A O 1
ATOM 828 N N . LYS A 1 109 ? 0.778 -2.160 23.289 1.00 63.53 109 LYS A N 1
ATOM 829 C CA . LYS A 1 109 ? 0.560 -3.576 22.979 1.00 63.53 109 LYS A CA 1
ATOM 830 C C . LYS A 1 109 ? -0.913 -3.933 23.172 1.00 63.53 109 LYS A C 1
ATOM 832 O O . LYS A 1 109 ? -1.476 -4.552 22.282 1.00 63.53 109 LYS A O 1
ATOM 837 N N . ARG A 1 110 ? -1.525 -3.491 24.277 1.00 61.06 110 ARG A N 1
ATOM 838 C CA . ARG A 1 110 ? -2.965 -3.657 24.527 1.00 61.06 110 ARG A CA 1
ATOM 839 C C . ARG A 1 110 ? -3.818 -3.003 23.444 1.00 61.06 110 ARG A C 1
ATOM 841 O O . ARG A 1 110 ? -4.768 -3.626 22.999 1.00 61.06 110 ARG A O 1
ATOM 848 N N . GLU A 1 111 ? -3.445 -1.810 22.990 1.00 66.12 111 GLU A N 1
ATOM 849 C CA . GLU A 1 111 ? -4.163 -1.092 21.930 1.00 66.12 111 GLU A CA 1
ATOM 850 C C . GLU A 1 111 ? -4.156 -1.865 20.602 1.00 66.12 111 GLU A C 1
ATOM 852 O O . GLU A 1 111 ? -5.167 -1.933 19.918 1.00 66.12 111 GLU A O 1
ATOM 857 N N . LEU A 1 112 ? -3.051 -2.546 20.275 1.00 67.69 112 LEU A N 1
ATOM 858 C CA . LEU A 1 112 ? -3.011 -3.446 19.119 1.00 67.69 112 LEU A CA 1
ATOM 859 C C . LEU A 1 112 ? -3.734 -4.780 19.345 1.00 67.69 112 LEU A C 1
ATOM 861 O O . LEU A 1 112 ? -4.036 -5.454 18.367 1.00 67.69 112 LEU A O 1
ATOM 865 N N . ASP A 1 113 ? -3.951 -5.212 20.583 1.00 67.69 113 ASP A N 1
ATOM 866 C CA . ASP A 1 113 ? -4.570 -6.507 20.885 1.00 67.69 113 ASP A CA 1
ATOM 867 C C . ASP A 1 113 ? -6.109 -6.403 21.040 1.00 67.69 113 ASP A C 1
ATOM 869 O O . ASP A 1 113 ? -6.778 -7.437 21.072 1.00 67.69 113 ASP A O 1
ATOM 873 N N . ALA A 1 114 ? -6.679 -5.192 21.109 1.00 62.28 114 ALA A N 1
ATOM 874 C CA . ALA A 1 114 ? -8.120 -4.950 21.224 1.00 62.28 114 ALA A CA 1
ATOM 875 C C . ALA A 1 114 ? -8.778 -4.651 19.855 1.00 62.28 114 ALA A C 1
ATOM 877 O O . ALA A 1 114 ? -8.178 -3.960 19.028 1.00 62.28 114 ALA A O 1
ATOM 878 N N . PRO A 1 115 ? -10.008 -5.136 19.590 1.00 63.59 115 PRO A N 1
ATOM 879 C CA . PRO A 1 115 ? -10.796 -4.687 18.444 1.00 63.59 115 PRO A CA 1
ATOM 880 C C . PRO A 1 115 ? -11.131 -3.201 18.600 1.00 63.59 115 PRO A C 1
ATOM 882 O O . PRO A 1 115 ? -11.631 -2.793 19.646 1.00 63.59 115 PRO A O 1
ATOM 885 N N . VAL A 1 116 ? -10.846 -2.411 17.568 1.00 72.69 116 VAL A N 1
ATOM 886 C CA . VAL A 1 116 ? -11.236 -1.000 17.483 1.00 72.69 116 VAL A CA 1
ATOM 887 C C . VAL A 1 116 ? -12.438 -0.929 16.551 1.00 72.69 116 VAL A C 1
ATOM 889 O O . VAL A 1 116 ? -12.372 -1.450 15.433 1.00 72.69 116 VAL A O 1
ATOM 892 N N . ASP A 1 117 ? -13.530 -0.326 17.013 1.00 76.06 117 ASP A N 1
ATOM 893 C CA . ASP A 1 117 ? -14.698 -0.089 16.168 1.00 76.06 117 ASP A CA 1
ATOM 894 C C . ASP A 1 117 ? -14.318 0.845 15.010 1.00 76.06 117 ASP A C 1
ATOM 896 O O . ASP A 1 117 ? -13.427 1.686 15.133 1.00 76.06 117 ASP A O 1
ATOM 900 N N . ASP A 1 118 ? -14.940 0.648 13.849 1.00 86.56 118 ASP A N 1
ATOM 901 C CA . ASP A 1 118 ? -14.695 1.461 12.653 1.00 86.56 118 ASP A CA 1
ATOM 902 C C . ASP A 1 118 ? -13.241 1.471 12.124 1.00 86.56 118 ASP A C 1
ATOM 904 O O . ASP A 1 118 ? -12.825 2.350 11.368 1.00 86.56 118 ASP A O 1
ATOM 908 N N . LEU A 1 119 ? -12.456 0.440 12.434 1.00 95.44 119 LEU A N 1
ATOM 909 C CA . LEU A 1 119 ? -11.068 0.347 11.987 1.00 95.44 119 LEU A CA 1
ATOM 910 C C . LEU A 1 119 ? -10.927 0.171 10.464 1.00 95.44 119 LEU A C 1
ATOM 912 O O . LEU A 1 119 ? -11.477 -0.759 9.862 1.00 95.44 119 LEU A O 1
ATOM 916 N N . TRP A 1 120 ? -10.086 1.005 9.851 1.00 97.75 120 TRP A N 1
ATOM 917 C CA . TRP A 1 120 ? -9.568 0.790 8.499 1.00 97.75 120 TRP A CA 1
ATOM 918 C C . TRP A 1 120 ? -8.276 -0.022 8.509 1.00 97.75 120 TRP A C 1
ATOM 920 O O . TRP A 1 120 ? -7.373 0.225 9.305 1.00 97.75 120 TRP A O 1
ATOM 930 N N . LEU A 1 121 ? -8.150 -0.956 7.567 1.00 98.00 121 LEU A N 1
ATOM 931 C CA . LEU A 1 121 ? -6.905 -1.673 7.306 1.00 98.00 121 LEU A CA 1
ATOM 932 C C . LEU A 1 121 ? -6.271 -1.125 6.027 1.00 98.00 121 LEU A C 1
ATOM 934 O O . LEU A 1 121 ? -6.814 -1.324 4.941 1.00 98.00 121 LEU A O 1
ATOM 938 N N . VAL A 1 122 ? -5.125 -0.455 6.143 1.00 98.69 122 VAL A N 1
ATOM 939 C CA . VAL A 1 122 ? -4.376 0.071 4.991 1.00 98.69 122 VAL A CA 1
ATOM 940 C C . VAL A 1 122 ? -3.134 -0.785 4.790 1.00 98.69 122 VAL A C 1
ATOM 942 O O . VAL A 1 122 ? -2.184 -0.741 5.570 1.00 98.69 122 VAL A O 1
ATOM 945 N N . VAL A 1 123 ? -3.165 -1.609 3.748 1.00 98.81 123 VAL A N 1
ATOM 946 C CA . VAL A 1 123 ? -2.161 -2.638 3.477 1.00 98.81 123 VAL A CA 1
ATOM 947 C C . VAL A 1 123 ? -1.258 -2.195 2.337 1.00 98.81 123 VAL A C 1
ATOM 949 O O . VAL A 1 123 ? -1.737 -1.992 1.228 1.00 98.81 123 VAL A O 1
ATOM 952 N N . GLY A 1 124 ? 0.049 -2.132 2.567 1.00 98.75 124 GLY A N 1
ATOM 953 C CA . GLY A 1 124 ? 1.045 -1.953 1.513 1.00 98.75 124 GLY A CA 1
ATOM 954 C C . GLY A 1 124 ? 1.618 -3.296 1.097 1.00 98.75 124 GLY A C 1
ATOM 955 O O . GLY A 1 124 ? 2.104 -4.038 1.949 1.00 98.75 124 GLY A O 1
ATOM 956 N N . LEU A 1 125 ? 1.571 -3.630 -0.191 1.00 98.75 125 LEU A N 1
ATOM 957 C CA . LEU A 1 125 ? 2.179 -4.858 -0.703 1.00 98.75 125 LEU A CA 1
ATOM 958 C C . LEU A 1 125 ? 3.665 -4.664 -1.028 1.00 98.75 125 LEU A C 1
ATOM 960 O O . LEU A 1 125 ? 4.094 -3.599 -1.470 1.00 98.75 125 LEU A O 1
ATOM 964 N N . GLY A 1 126 ? 4.445 -5.716 -0.786 1.00 98.31 126 GLY A N 1
ATOM 965 C CA . GLY A 1 126 ? 5.886 -5.745 -1.009 1.00 98.31 126 GLY A CA 1
ATOM 966 C C . GLY A 1 126 ? 6.495 -7.081 -0.594 1.00 98.31 126 GLY A C 1
ATOM 967 O O . GLY A 1 126 ? 5.833 -7.923 0.012 1.00 98.31 126 GLY A O 1
ATOM 968 N N . ASN A 1 127 ? 7.769 -7.280 -0.929 1.00 98.38 127 ASN A N 1
ATOM 969 C CA . ASN A 1 127 ? 8.567 -8.407 -0.458 1.00 98.38 127 ASN A CA 1
ATOM 970 C C . ASN A 1 127 ? 9.529 -7.974 0.665 1.00 98.38 127 ASN A C 1
ATOM 972 O O . ASN A 1 127 ? 10.189 -6.937 0.548 1.00 98.38 127 ASN A O 1
ATOM 976 N N . PRO A 1 128 ? 9.679 -8.772 1.736 1.00 96.94 128 PRO A N 1
ATOM 977 C CA . PRO A 1 128 ? 10.601 -8.488 2.826 1.00 96.94 128 PRO A CA 1
ATOM 978 C C . PRO A 1 128 ? 12.052 -8.806 2.446 1.00 96.94 128 PRO A C 1
ATOM 980 O O . PRO A 1 128 ? 12.338 -9.777 1.745 1.00 96.94 128 PRO A O 1
ATOM 983 N N . GLY A 1 129 ? 12.983 -8.036 3.009 1.00 95.31 129 GLY A N 1
ATOM 984 C CA . GLY A 1 129 ? 14.424 -8.241 2.864 1.00 95.31 129 GLY A CA 1
ATOM 985 C C . GLY A 1 129 ? 15.092 -7.197 1.971 1.00 95.31 129 GLY A C 1
ATOM 986 O O . GLY A 1 129 ? 14.500 -6.687 1.024 1.00 95.31 129 GLY A O 1
ATOM 987 N N . THR A 1 130 ? 16.358 -6.906 2.266 1.00 94.44 130 THR A N 1
ATOM 988 C CA . THR A 1 130 ? 17.137 -5.817 1.645 1.00 94.44 130 THR A CA 1
ATOM 989 C C . THR A 1 130 ? 17.265 -5.942 0.127 1.00 94.44 130 THR A C 1
ATOM 991 O O . THR A 1 130 ? 17.333 -4.937 -0.575 1.00 94.44 130 THR A O 1
ATOM 994 N N . ARG A 1 131 ? 17.233 -7.168 -0.413 1.00 95.75 131 ARG A N 1
ATOM 995 C CA . ARG A 1 131 ? 17.297 -7.406 -1.864 1.00 95.75 131 ARG A CA 1
ATOM 996 C C . ARG A 1 131 ? 16.113 -6.824 -2.643 1.00 95.75 131 ARG A C 1
ATOM 998 O O . ARG A 1 131 ? 16.254 -6.577 -3.833 1.00 95.75 131 ARG A O 1
ATOM 1005 N N . TYR A 1 132 ? 14.971 -6.628 -1.986 1.00 96.75 132 TYR A N 1
ATOM 1006 C CA . TYR A 1 132 ? 13.756 -6.081 -2.597 1.00 96.75 132 TYR A CA 1
ATOM 1007 C C . TYR A 1 132 ? 13.552 -4.599 -2.302 1.00 96.75 132 TYR A C 1
ATOM 1009 O O . TYR A 1 132 ? 12.617 -3.987 -2.819 1.00 96.75 132 TYR A O 1
ATOM 1017 N N . ASP A 1 133 ? 14.418 -4.018 -1.478 1.00 93.94 133 ASP A N 1
ATOM 1018 C CA . ASP A 1 133 ? 14.296 -2.622 -1.111 1.00 93.94 133 ASP A CA 1
ATOM 1019 C C . ASP A 1 133 ? 14.500 -1.711 -2.330 1.00 93.94 133 ASP A C 1
ATOM 1021 O O . ASP A 1 133 ? 15.406 -1.916 -3.153 1.00 93.94 133 ASP A O 1
ATOM 1025 N N . GLY A 1 134 ? 13.597 -0.742 -2.469 1.00 93.62 134 GLY A N 1
ATOM 1026 C CA . GLY A 1 134 ? 13.509 0.155 -3.620 1.00 93.62 134 GLY A CA 1
ATOM 1027 C C . GLY A 1 134 ? 13.106 -0.500 -4.949 1.00 93.62 134 GLY A C 1
ATOM 1028 O O . GLY A 1 134 ? 13.237 0.146 -5.989 1.00 93.62 134 GLY A O 1
ATOM 1029 N N . THR A 1 135 ? 12.657 -1.761 -4.960 1.00 98.06 135 THR A N 1
ATOM 1030 C CA . THR A 1 135 ? 12.142 -2.403 -6.186 1.00 98.06 135 THR A CA 1
ATOM 1031 C C . THR A 1 135 ? 10.729 -1.932 -6.526 1.00 98.06 135 THR A C 1
ATOM 1033 O O . THR A 1 135 ? 9.984 -1.509 -5.640 1.00 98.06 135 THR A O 1
ATOM 1036 N N . ARG A 1 136 ? 10.334 -2.036 -7.804 1.00 98.31 136 ARG A N 1
ATOM 1037 C CA . ARG A 1 136 ? 8.992 -1.636 -8.270 1.00 98.31 136 ARG A CA 1
ATOM 1038 C C . ARG A 1 136 ? 7.881 -2.352 -7.498 1.00 98.31 136 ARG A C 1
ATOM 1040 O O . ARG A 1 136 ? 6.926 -1.712 -7.071 1.00 98.31 136 ARG A O 1
ATOM 1047 N N . HIS A 1 137 ? 8.062 -3.643 -7.215 1.00 97.88 137 HIS A N 1
ATOM 1048 C CA . HIS A 1 137 ? 7.100 -4.461 -6.468 1.00 97.88 137 HIS A CA 1
ATOM 1049 C C . HIS A 1 137 ? 6.989 -4.110 -4.975 1.00 97.88 137 HIS A C 1
ATOM 1051 O O . HIS A 1 137 ? 6.134 -4.643 -4.274 1.00 97.88 137 HIS A O 1
ATOM 1057 N N . ASN A 1 138 ? 7.869 -3.242 -4.470 1.00 98.38 138 ASN A N 1
ATOM 1058 C CA . ASN A 1 138 ? 7.861 -2.760 -3.092 1.00 98.38 138 ASN A CA 1
ATOM 1059 C C . ASN A 1 138 ? 7.302 -1.333 -2.972 1.00 98.38 138 ASN A C 1
ATOM 1061 O O . ASN A 1 138 ? 7.335 -0.759 -1.884 1.00 98.38 138 ASN A O 1
ATOM 1065 N N . VAL A 1 139 ? 6.748 -0.755 -4.045 1.00 98.56 139 VAL A N 1
ATOM 1066 C CA . VAL A 1 139 ? 6.156 0.594 -3.993 1.00 98.56 139 VAL A CA 1
ATOM 1067 C C . VAL A 1 139 ? 4.975 0.676 -3.016 1.00 98.56 139 VAL A C 1
ATOM 1069 O O . VAL A 1 139 ? 4.779 1.707 -2.379 1.00 98.56 139 VAL A O 1
ATOM 1072 N N . GLY A 1 140 ? 4.237 -0.423 -2.817 1.00 98.62 140 GLY A N 1
ATOM 1073 C CA . GLY A 1 140 ? 3.182 -0.502 -1.805 1.00 98.62 140 GLY A CA 1
ATOM 1074 C C . GLY A 1 140 ? 3.725 -0.357 -0.379 1.00 98.62 140 GLY A C 1
ATOM 1075 O O . GLY A 1 140 ? 3.121 0.350 0.423 1.00 98.62 140 GLY A O 1
ATOM 1076 N N . PHE A 1 141 ? 4.885 -0.955 -0.069 1.00 98.69 141 PHE A N 1
ATOM 1077 C CA . PHE A 1 141 ? 5.591 -0.724 1.200 1.00 98.69 141 PHE A CA 1
ATOM 1078 C C . PHE A 1 141 ? 6.026 0.731 1.348 1.00 98.69 141 PHE A C 1
ATOM 1080 O O . PHE A 1 141 ? 5.766 1.317 2.393 1.00 98.69 141 PHE A O 1
ATOM 1087 N N . ALA A 1 142 ? 6.629 1.316 0.308 1.00 98.50 142 ALA A N 1
ATOM 1088 C CA . ALA A 1 142 ? 7.060 2.713 0.339 1.00 98.50 142 ALA A CA 1
ATOM 1089 C C . ALA A 1 142 ? 5.883 3.667 0.610 1.00 98.50 142 ALA A C 1
ATOM 1091 O O . ALA A 1 142 ? 6.001 4.577 1.426 1.00 98.50 142 ALA A O 1
ATOM 1092 N N . ALA A 1 143 ? 4.727 3.412 -0.010 1.00 98.69 143 ALA A N 1
ATOM 1093 C CA . ALA A 1 143 ? 3.517 4.197 0.207 1.00 98.69 143 ALA A CA 1
ATOM 1094 C C . ALA A 1 143 ? 3.023 4.131 1.658 1.00 98.69 143 ALA A C 1
ATOM 1096 O O . ALA A 1 143 ? 2.758 5.167 2.262 1.00 98.69 143 ALA A O 1
ATOM 1097 N N . VAL A 1 144 ? 2.921 2.936 2.249 1.00 98.62 144 VAL A N 1
ATOM 1098 C CA . VAL A 1 144 ? 2.438 2.817 3.636 1.00 98.62 144 VAL A CA 1
ATO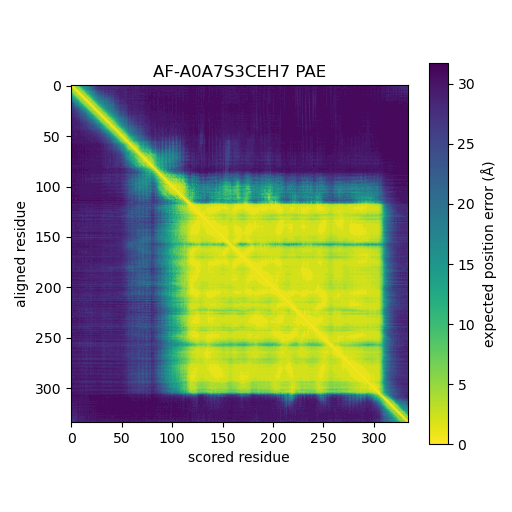M 1099 C C . VAL A 1 144 ? 3.463 3.242 4.683 1.00 98.62 144 VAL A C 1
ATOM 1101 O O . VAL A 1 144 ? 3.062 3.700 5.750 1.00 98.62 144 VAL A O 1
ATOM 1104 N N . ASP A 1 145 ? 4.759 3.143 4.382 1.00 98.56 145 ASP A N 1
ATOM 1105 C CA . ASP A 1 145 ? 5.813 3.728 5.214 1.00 98.56 145 ASP A CA 1
ATOM 1106 C C . ASP A 1 145 ? 5.682 5.255 5.256 1.00 98.56 145 ASP A C 1
ATOM 1108 O O . ASP A 1 145 ? 5.742 5.843 6.335 1.00 98.56 145 ASP A O 1
ATOM 1112 N N . GLU A 1 146 ? 5.432 5.895 4.110 1.00 98.56 146 GLU A N 1
ATOM 1113 C CA . GLU A 1 146 ? 5.233 7.343 4.041 1.00 98.56 146 GLU A CA 1
ATOM 1114 C C . GLU A 1 146 ? 3.936 7.782 4.739 1.00 98.56 146 GLU A C 1
ATOM 1116 O O . GLU A 1 146 ? 3.960 8.734 5.520 1.00 98.56 146 GLU A O 1
ATOM 1121 N N . ILE A 1 147 ? 2.825 7.056 4.550 1.00 98.50 147 ILE A N 1
ATOM 1122 C CA . ILE A 1 147 ? 1.562 7.311 5.270 1.00 98.50 147 ILE A CA 1
ATOM 1123 C C . ILE A 1 147 ? 1.785 7.238 6.785 1.00 98.50 147 ILE A C 1
ATOM 1125 O O . ILE A 1 147 ? 1.372 8.137 7.521 1.00 98.50 147 ILE A O 1
ATOM 1129 N N . ALA A 1 148 ? 2.455 6.182 7.252 1.00 98.38 148 ALA A N 1
ATOM 1130 C CA . ALA A 1 148 ? 2.754 5.997 8.665 1.00 98.38 148 ALA A CA 1
ATOM 1131 C C . ALA A 1 148 ? 3.654 7.118 9.202 1.00 98.38 148 ALA A C 1
ATOM 1133 O O . ALA A 1 148 ? 3.392 7.649 10.280 1.00 98.38 148 ALA A O 1
ATOM 1134 N N . ARG A 1 149 ? 4.679 7.517 8.441 1.00 98.25 149 ARG A N 1
ATOM 1135 C CA . ARG A 1 149 ? 5.607 8.589 8.816 1.00 98.25 149 ARG A CA 1
ATOM 1136 C C . ARG A 1 149 ? 4.896 9.934 8.970 1.00 98.25 149 ARG A C 1
ATOM 1138 O 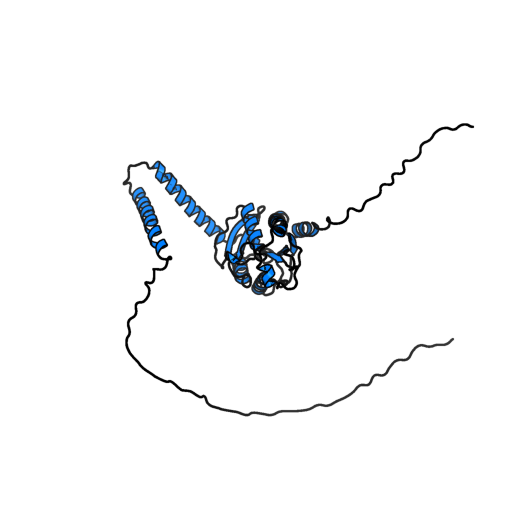O . ARG A 1 149 ? 5.077 10.583 9.996 1.00 98.25 149 ARG A O 1
ATOM 1145 N N . GLN A 1 150 ? 4.087 10.333 7.988 1.00 97.94 150 GLN A N 1
ATOM 1146 C CA . GLN A 1 150 ? 3.358 11.611 7.999 1.00 97.94 150 GLN A CA 1
ATOM 1147 C C . GLN A 1 150 ? 2.341 11.688 9.145 1.00 97.94 150 GLN A C 1
ATOM 1149 O O . GLN A 1 150 ? 2.147 12.744 9.736 1.00 97.94 150 GLN A O 1
ATOM 1154 N N . ASN A 1 151 ? 1.760 10.548 9.525 1.00 97.25 151 ASN A N 1
ATOM 1155 C CA . ASN A 1 151 ? 0.777 10.463 10.606 1.00 97.25 151 ASN A CA 1
ATOM 1156 C C . ASN A 1 151 ? 1.391 10.049 11.958 1.00 97.25 151 ASN A C 1
ATOM 1158 O O . ASN A 1 151 ? 0.664 9.750 12.902 1.00 97.25 151 ASN A O 1
ATOM 1162 N N . SER A 1 152 ? 2.727 10.020 12.078 1.00 97.31 152 SER A N 1
ATOM 1163 C CA . SER A 1 152 ? 3.445 9.628 13.304 1.00 97.31 152 SER A CA 1
ATOM 1164 C C . SER A 1 152 ? 3.035 8.255 13.871 1.00 97.31 152 SER A C 1
ATOM 1166 O O . SER A 1 152 ? 3.009 8.052 15.085 1.00 97.31 152 SER A O 1
ATOM 1168 N N . ILE A 1 153 ? 2.730 7.292 12.997 1.00 97.12 153 ILE A N 1
ATOM 1169 C CA . ILE A 1 153 ? 2.293 5.937 13.353 1.00 97.12 153 ILE A CA 1
ATOM 1170 C C . ILE A 1 153 ? 3.512 4.999 13.373 1.00 97.12 153 ILE A C 1
ATOM 1172 O O . ILE A 1 153 ? 4.029 4.628 12.317 1.00 97.12 153 ILE A O 1
ATOM 1176 N N . PRO A 1 154 ? 3.999 4.559 14.547 1.00 95.38 154 PRO A N 1
ATOM 1177 C CA . PRO A 1 154 ? 5.144 3.661 14.610 1.00 95.38 154 PRO A CA 1
ATOM 1178 C C . PRO A 1 154 ? 4.766 2.247 14.149 1.00 95.38 154 PRO A C 1
ATOM 1180 O O . PRO A 1 154 ? 3.883 1.600 14.718 1.00 95.38 154 PRO A O 1
ATOM 1183 N N . LEU A 1 155 ? 5.494 1.724 13.159 1.00 95.75 155 LEU A N 1
ATOM 1184 C CA . LEU A 1 155 ? 5.329 0.347 12.694 1.00 95.75 155 LEU A CA 1
ATOM 1185 C C . LEU A 1 155 ? 6.181 -0.617 13.526 1.00 95.75 155 LEU A C 1
ATOM 1187 O O . LEU A 1 155 ? 7.396 -0.459 13.661 1.00 95.75 155 LEU A O 1
ATOM 1191 N N . LYS A 1 156 ? 5.556 -1.668 14.058 1.00 94.25 156 LYS A N 1
ATOM 1192 C CA . LYS A 1 156 ? 6.218 -2.714 14.847 1.00 94.25 156 LYS A CA 1
ATOM 1193 C C . LYS A 1 156 ? 5.867 -4.101 14.336 1.00 94.25 156 LYS A C 1
ATOM 1195 O O . LYS A 1 156 ? 4.817 -4.318 13.743 1.00 94.25 156 LYS A O 1
ATOM 1200 N N . ARG A 1 157 ? 6.749 -5.072 14.580 1.00 90.94 157 ARG A N 1
ATOM 1201 C CA . ARG A 1 157 ? 6.445 -6.479 14.279 1.00 90.94 157 ARG A CA 1
ATOM 1202 C C . ARG A 1 157 ? 5.254 -6.937 15.119 1.00 90.94 157 ARG A C 1
ATOM 1204 O O . ARG A 1 157 ? 5.235 -6.715 16.330 1.00 90.94 157 ARG A O 1
ATOM 1211 N N . ALA A 1 158 ? 4.311 -7.608 14.476 1.00 85.94 158 ALA A N 1
ATOM 1212 C CA . ALA A 1 158 ? 3.126 -8.171 15.100 1.00 85.94 158 ALA A CA 1
ATOM 1213 C C . ALA A 1 158 ? 2.926 -9.637 14.695 1.00 85.94 158 ALA A C 1
ATOM 1215 O O . ALA A 1 158 ? 3.729 -10.233 13.970 1.00 85.94 158 ALA A O 1
ATOM 1216 N N . LYS A 1 159 ? 1.847 -10.233 15.211 1.00 79.56 159 LYS A N 1
ATOM 1217 C CA . LYS A 1 159 ? 1.380 -11.564 14.808 1.00 79.56 159 LYS A CA 1
ATOM 1218 C C . LYS A 1 159 ? 0.997 -11.561 13.316 1.00 79.56 159 LYS A C 1
ATOM 1220 O O . LYS A 1 159 ? 0.940 -10.516 12.678 1.00 79.56 159 LYS A O 1
ATOM 1225 N N . ALA A 1 160 ? 0.742 -12.745 12.756 1.00 90.56 160 ALA A N 1
ATOM 1226 C CA . ALA A 1 160 ? 0.384 -12.930 11.343 1.00 90.56 160 ALA A CA 1
ATOM 1227 C C . ALA A 1 160 ? 1.463 -12.493 10.326 1.00 90.56 160 ALA A C 1
ATOM 1229 O O . ALA A 1 160 ? 1.132 -12.128 9.201 1.00 90.56 160 ALA A O 1
ATOM 1230 N N . ASN A 1 161 ? 2.749 -12.581 10.697 1.00 94.12 161 ASN A N 1
ATOM 1231 C CA . ASN A 1 161 ? 3.886 -12.267 9.823 1.00 94.12 161 ASN A CA 1
ATOM 1232 C C . ASN A 1 161 ? 3.767 -10.873 9.189 1.00 94.12 161 ASN A C 1
ATOM 1234 O O . ASN A 1 161 ? 3.866 -10.743 7.976 1.00 94.12 161 ASN A O 1
ATOM 1238 N N . ALA A 1 162 ? 3.530 -9.839 9.999 1.00 96.44 162 ALA A N 1
ATOM 1239 C CA . ALA A 1 162 ? 3.385 -8.462 9.532 1.00 96.44 162 ALA A CA 1
ATOM 1240 C C . ALA A 1 162 ? 4.162 -7.469 10.403 1.00 96.44 162 ALA A C 1
ATOM 1242 O O . ALA A 1 162 ? 4.401 -7.700 11.592 1.00 96.44 162 ALA A O 1
ATOM 1243 N N . GLN A 1 163 ? 4.527 -6.338 9.806 1.00 97.56 163 GLN A N 1
ATOM 1244 C CA . GLN A 1 163 ? 4.749 -5.095 10.534 1.00 97.56 163 GLN A CA 1
ATOM 1245 C C . GLN A 1 163 ? 3.453 -4.296 10.493 1.00 97.56 163 GLN A C 1
ATOM 1247 O O . GLN A 1 163 ? 2.864 -4.143 9.426 1.00 97.56 163 GLN A O 1
ATOM 1252 N N . VAL A 1 164 ? 2.999 -3.817 11.645 1.00 97.50 164 VAL A N 1
ATOM 1253 C CA . VAL A 1 164 ? 1.756 -3.056 11.749 1.00 97.50 164 VAL A CA 1
ATOM 1254 C C . VAL A 1 164 ? 1.922 -1.865 12.685 1.00 97.50 164 VAL A C 1
ATOM 1256 O O . VAL A 1 164 ? 2.749 -1.900 13.600 1.00 97.50 164 VAL A O 1
ATOM 1259 N N . GLY A 1 165 ? 1.119 -0.832 12.477 1.00 96.81 165 GLY A N 1
ATOM 1260 C CA . GLY A 1 165 ? 1.014 0.310 13.377 1.00 96.81 165 GLY A CA 1
ATOM 1261 C C . GLY A 1 165 ? -0.428 0.782 13.436 1.00 96.81 165 GLY A C 1
ATOM 1262 O O . GLY A 1 165 ? -1.046 0.995 12.397 1.00 96.81 165 GLY A O 1
ATOM 1263 N N . LEU A 1 166 ? -0.958 0.885 14.650 1.00 95.56 166 LEU A N 1
ATOM 1264 C CA . LEU A 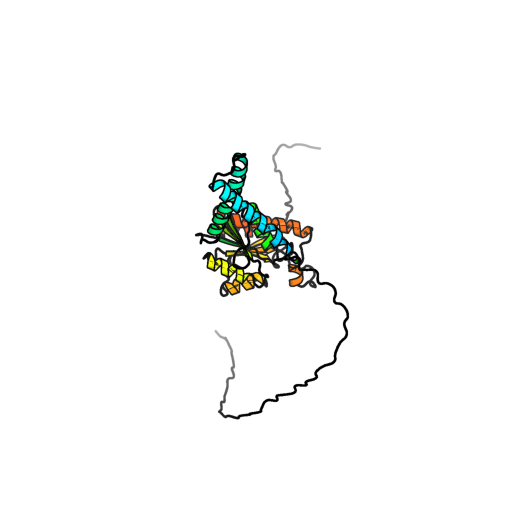1 166 ? -2.283 1.430 14.910 1.00 95.56 166 LEU A CA 1
ATOM 1265 C C . LEU A 1 166 ? -2.132 2.917 15.221 1.00 95.56 166 LEU A C 1
ATOM 1267 O O . LEU A 1 166 ? -1.255 3.296 15.999 1.00 95.56 166 LEU A O 1
ATOM 1271 N N . GLY A 1 167 ? -2.968 3.738 14.606 1.00 95.56 167 GLY A N 1
ATOM 1272 C CA . GLY A 1 167 ? -3.008 5.171 14.846 1.00 95.56 167 GLY A CA 1
ATOM 1273 C C . GLY A 1 167 ? -4.265 5.780 14.250 1.00 95.56 167 GLY A C 1
ATOM 1274 O O . GLY A 1 167 ? -5.251 5.082 14.011 1.00 95.56 167 GLY A O 1
ATOM 1275 N N . LYS A 1 168 ? -4.220 7.088 14.003 1.00 96.12 168 LYS A N 1
ATOM 1276 C CA . LYS A 1 168 ? -5.304 7.816 13.351 1.00 96.12 168 LYS A CA 1
ATOM 1277 C C . LYS A 1 168 ? -4.795 8.529 12.110 1.00 96.12 168 LYS A C 1
ATOM 1279 O O . LYS A 1 168 ? -3.691 9.064 12.130 1.00 96.12 168 LYS A O 1
ATOM 1284 N N . VAL A 1 169 ? -5.611 8.556 11.063 1.00 96.50 169 VAL A N 1
ATOM 1285 C CA . VAL A 1 169 ? -5.382 9.363 9.858 1.00 96.50 169 VAL A CA 1
ATOM 1286 C C . VAL A 1 169 ? -6.638 10.187 9.631 1.00 96.50 169 VAL A C 1
ATOM 1288 O O . VAL A 1 169 ? -7.725 9.625 9.554 1.00 96.50 169 VAL A O 1
ATOM 1291 N N . ALA A 1 170 ? -6.502 11.514 9.591 1.00 94.62 170 ALA A N 1
ATOM 1292 C CA . ALA A 1 170 ? -7.635 12.446 9.536 1.00 94.62 170 ALA A CA 1
ATOM 1293 C C . ALA A 1 170 ? -8.745 12.157 10.580 1.00 94.62 170 ALA A C 1
ATOM 1295 O O . ALA A 1 170 ? -9.929 12.294 10.299 1.00 94.62 170 ALA A O 1
ATOM 1296 N N . GLY A 1 171 ? -8.359 11.734 11.791 1.00 92.06 171 GLY A N 1
ATOM 1297 C CA . GLY A 1 171 ? -9.281 11.431 12.895 1.00 92.06 171 GLY A CA 1
ATOM 1298 C C . GLY A 1 171 ? -9.808 9.990 12.940 1.00 92.06 171 GLY A C 1
ATOM 1299 O O . GLY A 1 171 ? -10.151 9.524 14.028 1.00 92.06 171 GLY A O 1
ATOM 1300 N N . GLU A 1 172 ? -9.774 9.260 11.824 1.00 94.88 172 GLU A N 1
ATOM 1301 C CA . GLU A 1 172 ? -10.256 7.877 11.724 1.00 94.88 172 GLU A CA 1
ATOM 1302 C C . GLU A 1 172 ? -9.219 6.861 12.223 1.00 94.88 172 GLU A C 1
ATOM 1304 O O . GLU A 1 172 ? -8.027 7.013 11.927 1.00 94.88 172 GLU A O 1
ATOM 1309 N N . PRO A 1 173 ? -9.630 5.799 12.943 1.00 96.00 173 PRO A N 1
ATOM 1310 C CA . PRO A 1 173 ? -8.729 4.731 13.354 1.00 96.00 173 PRO A CA 1
ATOM 1311 C C . PRO A 1 173 ? -8.244 3.926 12.142 1.00 96.00 173 PRO A C 1
ATOM 1313 O O . PRO A 1 173 ? -9.026 3.362 11.371 1.00 96.00 173 PRO A O 1
ATOM 1316 N N . VAL A 1 174 ? -6.922 3.826 12.001 1.00 97.50 174 VAL A N 1
ATOM 1317 C CA . VAL A 1 174 ? -6.266 3.112 10.903 1.00 97.50 174 VAL A CA 1
ATOM 1318 C C . VAL A 1 174 ? -5.200 2.172 11.447 1.00 97.50 174 VAL A C 1
ATOM 1320 O O . VAL A 1 174 ? -4.321 2.562 12.218 1.00 97.50 174 VAL A O 1
ATOM 1323 N N . LEU A 1 175 ? -5.234 0.929 10.974 1.00 97.56 175 LEU A N 1
ATOM 1324 C CA . LEU A 1 175 ? -4.157 -0.034 11.117 1.00 97.56 175 LEU A CA 1
ATOM 1325 C C . LEU A 1 175 ? -3.372 -0.102 9.803 1.00 97.56 175 LEU A C 1
ATOM 1327 O O . LEU A 1 175 ? -3.833 -0.662 8.804 1.00 97.56 175 LEU A O 1
ATOM 1331 N N . ILE A 1 176 ? -2.167 0.463 9.820 1.00 98.44 176 ILE A N 1
ATOM 1332 C CA . ILE A 1 176 ? -1.204 0.349 8.726 1.00 98.44 176 ILE A CA 1
ATOM 1333 C C . ILE A 1 176 ? -0.577 -1.042 8.773 1.00 98.44 176 ILE A C 1
ATOM 1335 O O . ILE A 1 176 ? -0.148 -1.488 9.838 1.00 98.44 176 ILE A O 1
ATOM 1339 N N . VAL A 1 177 ? -0.498 -1.726 7.631 1.00 98.50 177 VAL A N 1
ATOM 1340 C CA . VAL A 1 177 ? -0.004 -3.104 7.531 1.00 98.50 177 VAL A CA 1
ATOM 1341 C C . VAL A 1 177 ? 1.006 -3.256 6.402 1.00 98.50 177 VAL A C 1
ATOM 1343 O O . VAL A 1 177 ? 0.731 -2.945 5.246 1.00 98.50 177 VAL A O 1
ATOM 1346 N N . LYS A 1 178 ? 2.143 -3.867 6.732 1.00 98.31 178 LYS A N 1
ATOM 1347 C CA . LYS A 1 178 ? 3.137 -4.393 5.794 1.00 98.31 178 LYS A CA 1
ATOM 1348 C C . LYS A 1 178 ? 3.262 -5.902 5.999 1.00 98.31 178 LYS A C 1
ATOM 1350 O O . LYS A 1 178 ? 3.881 -6.328 6.982 1.00 98.31 178 LYS A O 1
ATOM 1355 N N . PRO A 1 179 ? 2.673 -6.735 5.124 1.00 98.31 179 PRO A N 1
ATOM 1356 C CA . PRO A 1 179 ? 2.848 -8.181 5.182 1.00 98.31 179 PRO A CA 1
ATOM 1357 C C . PRO A 1 179 ? 4.327 -8.546 5.032 1.00 98.31 179 PRO A C 1
ATOM 1359 O O . PRO A 1 179 ? 4.926 -8.319 3.994 1.00 98.31 179 PRO A O 1
ATOM 1362 N N . MET A 1 180 ? 4.927 -9.153 6.047 1.00 97.81 180 MET A N 1
ATOM 1363 C CA . MET A 1 180 ? 6.321 -9.620 6.036 1.00 97.81 180 MET A CA 1
ATOM 1364 C C . MET A 1 180 ? 6.431 -11.059 5.505 1.00 97.81 180 MET A C 1
ATOM 1366 O O . MET A 1 180 ? 7.310 -11.818 5.912 1.00 97.81 180 MET A O 1
ATOM 1370 N N . THR A 1 181 ? 5.521 -11.441 4.610 1.00 97.25 181 THR A N 1
ATOM 1371 C CA . THR A 1 181 ? 5.540 -12.682 3.826 1.00 97.25 181 THR A CA 1
ATOM 1372 C C . THR A 1 181 ? 6.112 -12.400 2.439 1.00 97.25 181 THR A C 1
ATOM 1374 O O . THR A 1 181 ? 6.195 -11.247 2.029 1.00 97.25 181 THR A O 1
ATOM 1377 N N . PHE A 1 182 ? 6.439 -13.429 1.654 1.00 97.81 182 PHE A N 1
ATOM 1378 C CA . PHE A 1 182 ? 6.611 -13.203 0.216 1.00 97.81 182 PHE A CA 1
ATOM 1379 C C . PHE A 1 182 ? 5.295 -12.748 -0.423 1.00 97.81 182 PHE A C 1
ATOM 1381 O O . PHE A 1 182 ? 4.208 -13.049 0.080 1.00 97.81 182 PHE A O 1
ATOM 1388 N N . MET A 1 183 ? 5.403 -12.025 -1.538 1.00 97.94 183 MET A N 1
ATOM 1389 C CA . MET A 1 183 ? 4.277 -11.376 -2.204 1.00 97.94 183 MET A CA 1
ATOM 1390 C C . MET A 1 183 ? 3.139 -12.348 -2.534 1.00 97.94 183 MET A C 1
ATOM 1392 O O . MET A 1 183 ? 1.971 -12.058 -2.318 1.00 97.94 183 MET A O 1
ATOM 1396 N N . ASN A 1 184 ? 3.451 -13.541 -3.034 1.00 98.19 184 ASN A N 1
ATOM 1397 C CA . ASN A 1 184 ? 2.448 -14.557 -3.367 1.00 98.19 184 ASN A CA 1
ATOM 1398 C C . ASN A 1 184 ? 1.701 -15.123 -2.141 1.00 98.19 184 ASN A C 1
ATOM 1400 O O . ASN A 1 184 ? 0.700 -15.815 -2.310 1.00 98.19 184 ASN A O 1
ATOM 1404 N N . LEU A 1 185 ? 2.160 -14.821 -0.926 1.00 98.06 185 LEU A N 1
ATOM 1405 C CA . LEU A 1 185 ? 1.569 -15.255 0.341 1.00 98.06 185 LEU A CA 1
ATOM 1406 C C . LEU A 1 185 ? 0.976 -14.085 1.146 1.00 98.06 185 LEU A C 1
ATOM 1408 O O . LEU A 1 185 ? 0.567 -14.276 2.289 1.00 98.06 185 LEU A O 1
ATOM 1412 N N . SER A 1 186 ? 0.888 -12.875 0.575 1.00 98.38 186 SER A N 1
ATOM 1413 C CA . SER A 1 186 ? 0.365 -11.696 1.285 1.00 98.38 186 SER A CA 1
ATOM 1414 C C . SER A 1 186 ? -1.045 -11.903 1.855 1.00 98.38 186 SER A C 1
ATOM 1416 O O . SER A 1 186 ? -1.358 -11.368 2.919 1.00 98.38 186 SER A O 1
ATOM 1418 N N . GLY A 1 187 ? -1.884 -12.713 1.200 1.00 97.75 187 GLY A N 1
ATOM 1419 C CA . GLY A 1 187 ? -3.232 -13.035 1.669 1.00 97.75 187 GLY A CA 1
ATOM 1420 C C . GLY A 1 187 ? -3.265 -13.778 3.004 1.00 97.75 187 GLY A C 1
ATOM 1421 O O . GLY A 1 187 ? -4.194 -13.569 3.785 1.00 97.75 187 GLY A O 1
ATOM 1422 N N . GLU A 1 188 ? -2.232 -14.564 3.325 1.00 97.50 188 GLU A N 1
ATOM 1423 C CA . GLU A 1 188 ? -2.146 -15.254 4.616 1.00 97.50 188 GLU A CA 1
ATOM 1424 C C . GLU A 1 188 ? -2.075 -14.261 5.774 1.00 97.50 188 GLU A C 1
ATOM 1426 O O . GLU A 1 188 ? -2.682 -14.477 6.824 1.00 97.50 188 GLU A O 1
ATOM 1431 N N . SER A 1 189 ? -1.324 -13.175 5.584 1.00 97.81 189 SER A N 1
ATOM 1432 C CA . SER A 1 189 ? -1.151 -12.120 6.576 1.00 97.81 189 SER A CA 1
ATOM 1433 C C . SER A 1 189 ? -2.394 -11.235 6.647 1.00 97.81 189 SER A C 1
ATOM 1435 O O . SER A 1 189 ? -3.024 -11.124 7.701 1.00 97.81 189 SER A O 1
ATOM 1437 N N . VAL A 1 190 ? -2.813 -10.690 5.500 1.00 98.00 190 VAL A N 1
ATOM 1438 C CA . VAL A 1 190 ? -3.952 -9.766 5.396 1.00 98.00 190 VAL A CA 1
ATOM 1439 C C . VAL A 1 190 ? -5.242 -10.425 5.875 1.00 98.00 190 VAL A C 1
ATOM 1441 O O . VAL A 1 190 ? -5.947 -9.866 6.710 1.00 98.00 190 VAL A O 1
ATOM 1444 N N . GLY A 1 191 ? -5.527 -11.651 5.430 1.00 96.88 191 GLY A N 1
ATOM 1445 C CA . GLY A 1 191 ? -6.728 -12.377 5.836 1.00 96.88 191 GLY A CA 1
ATOM 1446 C C . GLY A 1 191 ? -6.776 -12.665 7.338 1.00 96.88 191 GLY A C 1
ATOM 1447 O O . GLY A 1 191 ? -7.841 -12.555 7.947 1.00 96.88 191 GLY A O 1
ATOM 1448 N N . LYS A 1 192 ? -5.636 -13.004 7.962 1.00 96.38 192 LYS A N 1
ATOM 1449 C CA . LYS A 1 192 ? -5.554 -13.198 9.422 1.00 96.38 192 LYS A CA 1
ATOM 1450 C C . LYS A 1 192 ? -5.827 -11.893 10.168 1.00 96.38 192 LYS A C 1
ATOM 1452 O O . LYS A 1 192 ? -6.581 -11.920 11.135 1.00 96.38 192 LYS A O 1
ATOM 1457 N N . LEU A 1 193 ? -5.265 -10.775 9.706 1.00 95.88 193 LEU A N 1
ATOM 1458 C CA . LEU A 1 193 ? -5.459 -9.462 10.324 1.00 95.88 193 LEU A CA 1
ATOM 1459 C C . LEU A 1 193 ? -6.906 -8.974 10.186 1.00 95.88 193 LEU A C 1
ATOM 1461 O O . LEU A 1 193 ? -7.502 -8.610 11.195 1.00 95.88 193 LEU A O 1
ATOM 1465 N N . CYS A 1 194 ? -7.514 -9.061 8.997 1.00 95.62 194 CYS A N 1
ATOM 1466 C CA . CYS A 1 194 ? -8.927 -8.708 8.813 1.00 95.62 194 CYS A CA 1
ATOM 1467 C C . CYS A 1 194 ? -9.843 -9.499 9.756 1.00 95.62 194 CYS A C 1
ATOM 1469 O O . CYS A 1 194 ? -10.735 -8.921 10.366 1.00 95.62 194 CYS A O 1
ATOM 1471 N N . ARG A 1 195 ? -9.614 -10.812 9.916 1.00 94.38 195 ARG A N 1
ATOM 1472 C CA . ARG A 1 195 ? -10.407 -11.643 10.838 1.00 94.38 195 ARG A CA 1
ATOM 1473 C C . ARG A 1 195 ? -10.169 -11.284 12.302 1.00 94.38 195 ARG A C 1
ATOM 1475 O O . ARG A 1 195 ? -11.129 -11.197 13.057 1.00 94.38 195 ARG A O 1
ATOM 1482 N N . PHE A 1 196 ? -8.912 -11.083 12.695 1.00 92.94 196 PHE A N 1
ATOM 1483 C CA . PHE A 1 196 ? -8.546 -10.768 14.076 1.00 92.94 196 PHE A CA 1
ATOM 1484 C C . PHE A 1 196 ? -9.150 -9.435 14.535 1.00 92.94 196 PHE A C 1
ATOM 1486 O O . PHE A 1 196 ? -9.785 -9.382 15.582 1.00 92.94 196 PHE A O 1
ATOM 1493 N N . TYR A 1 197 ? -9.021 -8.393 13.712 1.00 93.00 197 TYR A N 1
ATOM 1494 C CA . TYR A 1 197 ? -9.563 -7.063 13.997 1.00 93.00 197 TYR A CA 1
ATOM 1495 C C . TYR A 1 197 ? -11.023 -6.882 13.561 1.00 93.00 197 TYR A C 1
ATOM 1497 O O . TYR A 1 197 ? -11.557 -5.786 13.676 1.00 93.00 197 TYR A O 1
ATOM 1505 N N . LYS A 1 198 ? -11.670 -7.933 13.038 1.00 94.12 198 LYS A N 1
ATOM 1506 C CA . LYS A 1 198 ? -13.049 -7.899 12.517 1.00 94.12 198 LYS A CA 1
ATOM 1507 C C . LYS A 1 198 ? -13.285 -6.807 11.457 1.00 94.12 198 LYS A C 1
ATOM 1509 O O . LYS A 1 198 ? -14.403 -6.329 11.295 1.00 94.12 198 LYS A O 1
ATOM 1514 N N . VAL A 1 199 ? -12.250 -6.446 10.697 1.00 95.38 199 VAL A N 1
ATOM 1515 C CA . VAL A 1 199 ? -12.336 -5.412 9.658 1.00 95.38 199 VAL A CA 1
ATOM 1516 C C . VAL A 1 199 ? -13.085 -5.969 8.442 1.00 95.38 199 VAL A C 1
ATOM 1518 O O . VAL A 1 199 ? -12.643 -6.968 7.856 1.00 95.38 199 VAL A O 1
ATOM 1521 N N . PRO A 1 200 ? -14.196 -5.344 8.012 1.00 94.88 200 PRO A N 1
ATOM 152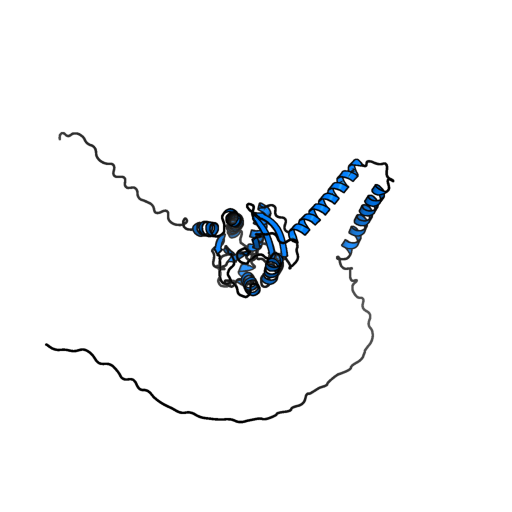2 C CA . PRO A 1 200 ? -14.900 -5.768 6.811 1.00 94.88 200 PRO A CA 1
ATOM 1523 C C . PRO A 1 200 ? -14.087 -5.436 5.550 1.00 94.88 200 PRO A C 1
ATOM 1525 O O . PRO A 1 200 ? -13.336 -4.465 5.500 1.00 94.88 200 PRO A O 1
ATOM 1528 N N . ARG A 1 201 ? -14.271 -6.220 4.477 1.00 95.25 201 ARG A N 1
ATOM 1529 C CA . ARG A 1 201 ? -13.491 -6.091 3.225 1.00 95.25 201 ARG A CA 1
ATOM 1530 C C . ARG A 1 201 ? -13.539 -4.690 2.608 1.00 95.25 201 ARG A C 1
ATOM 1532 O O . ARG A 1 201 ? -12.527 -4.224 2.099 1.00 95.25 201 ARG A O 1
ATOM 1539 N N . HIS A 1 202 ? -14.675 -3.999 2.694 1.00 95.25 202 HIS A N 1
ATOM 1540 C CA . HIS A 1 202 ? -14.816 -2.643 2.158 1.00 95.25 202 HIS A CA 1
ATOM 1541 C C . HIS A 1 202 ? -13.981 -1.593 2.920 1.00 95.25 202 HIS A C 1
ATOM 1543 O O . HIS A 1 202 ? -13.707 -0.541 2.353 1.00 95.25 202 HIS A O 1
ATOM 1549 N N . ARG A 1 203 ? -13.516 -1.899 4.146 1.00 96.69 203 ARG A N 1
ATOM 1550 C CA . ARG A 1 203 ? -12.549 -1.098 4.923 1.00 96.69 203 ARG A CA 1
ATOM 1551 C C . ARG A 1 203 ? -11.108 -1.622 4.843 1.00 96.69 203 ARG A C 1
ATOM 1553 O O . ARG A 1 203 ? -10.240 -1.187 5.595 1.00 96.69 203 ARG A O 1
ATOM 1560 N N . CYS A 1 204 ? -10.832 -2.566 3.943 1.00 97.94 204 CYS A N 1
ATOM 1561 C CA . CYS A 1 204 ? -9.489 -3.074 3.675 1.00 97.94 204 CYS A CA 1
ATOM 1562 C C . CYS A 1 204 ? -8.951 -2.470 2.372 1.00 97.94 204 CYS A C 1
ATOM 1564 O O . CYS A 1 204 ? -9.190 -2.999 1.285 1.00 97.94 204 CYS A O 1
ATOM 1566 N N . LEU A 1 205 ? -8.212 -1.367 2.484 1.00 98.69 205 LEU A N 1
ATOM 1567 C CA . LEU A 1 205 ? -7.559 -0.701 1.361 1.00 98.69 205 LEU A CA 1
ATOM 1568 C C . LEU A 1 205 ? -6.204 -1.345 1.074 1.00 98.69 205 LEU A C 1
ATOM 1570 O O . LEU A 1 205 ? -5.317 -1.339 1.924 1.00 98.69 205 LEU A O 1
ATOM 1574 N N . VAL A 1 206 ? -6.026 -1.865 -0.140 1.00 98.81 206 VAL A N 1
ATOM 1575 C CA . VAL A 1 206 ? -4.758 -2.477 -0.563 1.00 98.81 206 VAL A CA 1
ATOM 1576 C C . VAL A 1 206 ? -4.014 -1.565 -1.538 1.00 98.81 206 VAL A C 1
ATOM 1578 O O . VAL A 1 206 ? -4.547 -1.218 -2.593 1.00 98.81 206 VAL A O 1
ATOM 1581 N N . VAL A 1 207 ? -2.779 -1.207 -1.191 1.00 98.81 207 VAL A N 1
ATOM 1582 C CA . VAL A 1 207 ? -1.855 -0.356 -1.949 1.00 98.81 207 VAL A CA 1
ATOM 1583 C C . VAL A 1 207 ? -0.780 -1.224 -2.608 1.00 98.81 207 VAL A C 1
ATOM 1585 O O . VAL A 1 207 ? -0.086 -1.976 -1.919 1.00 98.81 207 VAL A O 1
ATOM 1588 N N . TYR A 1 208 ? -0.653 -1.164 -3.935 1.00 98.81 208 TYR A N 1
ATOM 1589 C CA . TYR A 1 208 ? 0.245 -2.046 -4.697 1.00 98.81 208 TYR A CA 1
ATOM 1590 C C . TYR A 1 208 ? 0.649 -1.465 -6.059 1.00 98.81 208 TYR A C 1
ATOM 1592 O O . TYR A 1 208 ? 0.038 -0.506 -6.541 1.00 98.81 208 TYR A O 1
ATOM 1600 N N . ASP A 1 209 ? 1.678 -2.054 -6.672 1.00 98.38 209 ASP A N 1
ATOM 1601 C CA . ASP A 1 209 ? 2.145 -1.701 -8.011 1.00 98.38 209 ASP A CA 1
ATOM 1602 C C . ASP A 1 209 ? 1.228 -2.210 -9.122 1.00 98.38 209 ASP A C 1
ATOM 1604 O O . ASP A 1 209 ? 0.681 -3.310 -9.072 1.00 98.38 209 ASP A O 1
ATOM 1608 N N . ASP A 1 210 ? 1.104 -1.418 -10.179 1.00 98.06 210 ASP A N 1
ATOM 1609 C CA . ASP A 1 210 ? 0.278 -1.742 -11.325 1.00 98.06 210 ASP A CA 1
ATOM 1610 C C . ASP A 1 210 ? 1.005 -1.485 -12.645 1.00 98.06 210 ASP A C 1
ATOM 1612 O O . ASP A 1 210 ? 1.459 -0.375 -12.929 1.00 98.06 210 ASP A O 1
ATOM 1616 N N . LEU A 1 211 ? 1.100 -2.531 -13.463 1.00 97.06 211 LEU A N 1
ATOM 1617 C CA . LEU A 1 211 ? 1.777 -2.494 -14.760 1.00 97.06 211 LEU A CA 1
ATOM 1618 C C . LEU A 1 211 ? 0.957 -1.764 -15.826 1.00 97.06 211 LEU A C 1
ATOM 1620 O O . LEU A 1 211 ? 1.526 -1.254 -16.785 1.00 97.06 211 LEU A O 1
ATOM 1624 N N . ASP A 1 212 ? -0.369 -1.724 -15.689 1.00 95.06 212 ASP A N 1
ATOM 1625 C CA . ASP A 1 212 ? -1.262 -1.148 -16.700 1.00 95.06 212 ASP A CA 1
ATOM 1626 C C . ASP A 1 212 ? -1.429 0.369 -16.535 1.00 95.06 212 ASP A C 1
ATOM 1628 O O . ASP A 1 212 ? -2.093 1.022 -17.341 1.00 95.06 212 ASP A O 1
ATOM 1632 N N . LEU A 1 213 ? -0.852 0.943 -15.478 1.00 96.62 213 LEU A N 1
ATOM 1633 C CA . LEU A 1 213 ? -0.805 2.380 -15.250 1.00 96.62 213 LEU A CA 1
ATOM 1634 C C . LEU A 1 213 ? 0.586 2.914 -15.593 1.00 96.62 213 LEU A C 1
ATOM 1636 O O . LEU A 1 213 ? 1.602 2.289 -15.286 1.00 96.62 213 LEU A O 1
ATOM 1640 N N . ALA A 1 214 ? 0.621 4.099 -16.206 1.00 96.06 214 ALA A N 1
ATOM 1641 C CA . ALA A 1 214 ? 1.874 4.790 -16.490 1.00 96.06 214 ALA A CA 1
ATOM 1642 C C . ALA A 1 214 ? 2.658 5.034 -15.191 1.00 96.06 214 ALA A C 1
ATOM 1644 O O . ALA A 1 214 ? 2.051 5.263 -14.142 1.00 96.06 214 ALA A O 1
ATOM 1645 N N . SER A 1 215 ? 3.990 5.000 -15.267 1.00 96.50 215 SER A N 1
ATOM 1646 C CA . SER A 1 215 ? 4.852 5.204 -14.098 1.00 96.50 215 SER A CA 1
ATOM 1647 C C . SER A 1 215 ? 4.495 6.507 -13.366 1.00 96.50 215 SER A C 1
ATOM 1649 O O . SER A 1 215 ? 4.287 7.543 -14.000 1.00 96.50 215 SER A O 1
ATOM 1651 N N . GLY A 1 216 ? 4.331 6.438 -12.043 1.00 96.06 216 GLY A N 1
ATOM 1652 C CA . GLY A 1 216 ? 3.932 7.573 -11.200 1.00 96.06 216 GLY A CA 1
ATOM 1653 C C . GLY A 1 216 ? 2.432 7.906 -11.206 1.00 96.06 216 GLY A C 1
ATOM 1654 O O . GLY A 1 216 ? 1.996 8.829 -10.525 1.00 96.06 216 GLY A O 1
ATOM 1655 N N . GLN A 1 217 ? 1.593 7.177 -11.949 1.00 97.00 217 GLN A N 1
ATOM 1656 C CA . GLN A 1 217 ? 0.147 7.398 -11.924 1.00 97.00 217 GLN A CA 1
ATOM 1657 C C . GLN A 1 217 ? -0.517 6.681 -10.746 1.00 97.00 217 GLN A C 1
ATOM 1659 O O . GLN A 1 217 ? -0.458 5.460 -10.652 1.00 97.00 217 GLN A O 1
ATOM 1664 N N . VAL A 1 218 ? -1.270 7.413 -9.928 1.00 97.69 218 VAL A N 1
ATOM 1665 C CA . VAL A 1 218 ? -2.110 6.831 -8.871 1.00 97.69 218 VAL A CA 1
ATOM 1666 C C . VAL A 1 218 ? -3.561 6.726 -9.343 1.00 97.69 218 VAL A C 1
ATOM 1668 O O . VAL A 1 218 ? -4.097 7.665 -9.931 1.00 97.69 218 VAL A O 1
ATOM 1671 N N . LYS A 1 219 ? -4.214 5.582 -9.105 1.00 97.38 219 LYS A N 1
ATOM 1672 C CA . LYS A 1 219 ? -5.666 5.421 -9.302 1.00 97.38 219 LYS A CA 1
ATOM 1673 C C . LYS A 1 219 ? -6.311 4.654 -8.160 1.00 97.38 219 LYS A C 1
ATOM 1675 O O . LYS A 1 219 ? -5.781 3.642 -7.704 1.00 97.38 219 LYS A O 1
ATOM 1680 N N . LEU A 1 220 ? -7.516 5.071 -7.785 1.00 97.12 220 LEU A N 1
ATOM 1681 C CA . LEU A 1 220 ? -8.344 4.374 -6.805 1.00 97.12 220 LEU A CA 1
ATOM 1682 C C . LEU A 1 220 ? -9.391 3.506 -7.518 1.00 97.12 220 LEU A C 1
ATOM 1684 O O . LEU A 1 220 ? -9.996 3.925 -8.510 1.00 97.12 220 LEU A O 1
ATOM 1688 N N . LYS A 1 221 ? -9.601 2.277 -7.036 1.00 96.06 221 LYS A N 1
ATOM 1689 C CA . LYS A 1 221 ? -10.578 1.326 -7.589 1.00 96.06 221 LYS A CA 1
ATOM 1690 C C . LYS A 1 221 ? -11.277 0.547 -6.475 1.00 96.06 221 LYS A C 1
ATOM 1692 O O . LYS A 1 221 ? -10.608 -0.045 -5.641 1.00 96.06 221 LYS A O 1
ATOM 1697 N N . LEU A 1 222 ? -12.609 0.469 -6.501 1.00 95.31 222 LEU A N 1
ATOM 1698 C CA . LEU A 1 222 ? -13.397 -0.176 -5.432 1.00 95.31 222 LEU A CA 1
ATOM 1699 C C . LEU A 1 222 ? -13.458 -1.709 -5.510 1.00 95.31 222 LEU A C 1
ATOM 1701 O O . LEU A 1 222 ? -13.698 -2.375 -4.510 1.00 95.31 222 LEU A O 1
ATOM 1705 N N . LYS A 1 223 ? -13.296 -2.276 -6.711 1.00 95.62 223 LYS A N 1
ATOM 1706 C CA . LYS A 1 223 ? -13.397 -3.723 -6.964 1.00 95.62 223 LYS A CA 1
ATOM 1707 C C . LYS A 1 223 ? -12.604 -4.141 -8.198 1.00 95.62 223 LYS A C 1
ATOM 1709 O O . LYS A 1 223 ? -12.353 -3.321 -9.078 1.00 95.62 223 LYS A O 1
ATOM 1714 N N . GLY A 1 224 ? -12.228 -5.415 -8.321 1.00 95.19 224 GLY A N 1
ATOM 1715 C CA . GLY A 1 224 ? -11.600 -5.922 -9.554 1.00 95.19 224 GLY A CA 1
ATOM 1716 C C . GLY A 1 224 ? -10.904 -7.282 -9.448 1.00 95.19 224 GLY A C 1
ATOM 1717 O O . GLY A 1 224 ? -10.804 -7.872 -8.380 1.00 95.19 224 GLY A O 1
ATOM 1718 N N . GLY A 1 225 ? -10.397 -7.804 -10.566 1.00 96.50 225 GLY A N 1
ATOM 1719 C CA . GLY A 1 225 ? -9.515 -8.983 -10.567 1.00 96.50 225 GLY A CA 1
ATOM 1720 C C . GLY A 1 225 ? -8.091 -8.643 -10.113 1.00 96.50 225 GLY A C 1
ATOM 1721 O O . GLY A 1 225 ? -7.769 -7.474 -9.939 1.00 96.50 225 GLY A O 1
ATOM 1722 N N . HIS A 1 226 ? -7.224 -9.636 -9.923 1.00 97.06 226 HIS A N 1
ATOM 1723 C CA . HIS A 1 226 ? -5.836 -9.401 -9.493 1.00 97.06 226 HIS A CA 1
ATOM 1724 C C . HIS A 1 226 ? -4.932 -8.791 -10.583 1.00 97.06 226 HIS A C 1
ATOM 1726 O O . HIS A 1 226 ? -3.831 -8.369 -10.262 1.00 97.06 226 HIS A O 1
ATOM 1732 N N . GLY A 1 227 ? -5.350 -8.766 -11.857 1.00 93.75 227 GLY A N 1
ATOM 1733 C CA . GLY A 1 227 ? -4.576 -8.129 -12.938 1.00 93.75 227 GLY A CA 1
ATOM 1734 C C . GLY A 1 227 ? -3.179 -8.731 -13.134 1.00 93.75 227 GLY A C 1
ATOM 1735 O O . GLY A 1 227 ? -2.222 -8.019 -13.389 1.00 93.75 227 GLY A O 1
ATOM 1736 N N . GLY A 1 228 ? -3.031 -10.041 -12.911 1.00 94.44 228 GLY A N 1
ATOM 1737 C CA . GLY A 1 228 ? -1.724 -10.716 -12.919 1.00 94.44 228 GLY A CA 1
ATOM 1738 C C . GLY A 1 228 ? -0.850 -10.498 -11.672 1.00 94.44 228 GLY A C 1
ATOM 1739 O O . GLY A 1 228 ? 0.124 -11.223 -11.503 1.00 94.44 228 GLY A O 1
ATOM 1740 N N . HIS A 1 229 ? -1.214 -9.599 -10.753 1.00 98.19 229 HIS A N 1
ATOM 1741 C CA . HIS A 1 229 ? -0.432 -9.327 -9.547 1.00 98.19 229 HIS A CA 1
ATOM 1742 C C . HIS A 1 229 ? -0.592 -10.433 -8.485 1.00 98.19 229 HIS A C 1
ATOM 1744 O O . HIS A 1 229 ? -1.691 -10.698 -7.989 1.00 98.19 229 HIS A O 1
ATOM 1750 N N . ASN A 1 230 ? 0.517 -11.056 -8.071 1.00 98.12 230 ASN A N 1
ATOM 1751 C CA . ASN A 1 230 ? 0.500 -12.238 -7.196 1.00 98.12 230 ASN A CA 1
ATOM 1752 C C . ASN A 1 230 ? 0.019 -11.955 -5.764 1.00 98.12 230 ASN A C 1
ATOM 1754 O O . ASN A 1 230 ? -0.711 -12.770 -5.205 1.00 98.12 230 ASN A O 1
ATOM 1758 N N . GLY A 1 231 ? 0.347 -10.794 -5.188 1.00 98.38 231 GLY A N 1
ATOM 1759 C CA . GLY A 1 231 ? -0.172 -10.408 -3.866 1.00 98.38 231 GLY A CA 1
ATOM 1760 C C . GLY A 1 231 ? -1.685 -10.211 -3.853 1.00 98.38 231 GLY A C 1
ATOM 1761 O O . GLY A 1 231 ? -2.385 -10.788 -3.025 1.00 98.38 231 GLY A O 1
ATOM 1762 N N . MET A 1 232 ? -2.218 -9.497 -4.846 1.00 98.56 232 MET A N 1
ATOM 1763 C CA . MET A 1 232 ? -3.659 -9.366 -5.048 1.00 98.56 232 MET A CA 1
ATOM 1764 C C . MET A 1 232 ? -4.362 -10.704 -5.287 1.00 98.56 232 MET A C 1
ATOM 1766 O O . MET A 1 232 ? -5.459 -10.895 -4.769 1.00 98.56 232 MET A O 1
ATOM 1770 N N . ARG A 1 233 ? -3.749 -11.635 -6.033 1.00 98.62 233 ARG A N 1
ATOM 1771 C CA . ARG A 1 233 ? -4.272 -13.004 -6.188 1.00 98.62 233 ARG A CA 1
ATOM 1772 C C . ARG A 1 233 ? -4.398 -13.683 -4.822 1.00 98.62 233 ARG A C 1
ATOM 1774 O O . ARG A 1 233 ? -5.494 -14.072 -4.444 1.00 98.62 233 ARG A O 1
ATOM 1781 N N . SER A 1 234 ? -3.308 -13.691 -4.056 1.00 98.69 234 SER A N 1
ATOM 1782 C CA . SER A 1 234 ? -3.248 -14.271 -2.710 1.00 98.69 234 SER A CA 1
ATOM 1783 C C . SER A 1 234 ? -4.332 -13.720 -1.776 1.00 98.69 234 SER A C 1
ATOM 1785 O O . SER A 1 234 ? -4.996 -14.481 -1.072 1.00 98.69 234 SER A O 1
ATOM 1787 N N . ILE A 1 235 ? -4.549 -12.400 -1.782 1.00 98.62 235 ILE A N 1
ATOM 1788 C CA . ILE A 1 235 ? -5.570 -11.739 -0.954 1.00 98.62 235 ILE A CA 1
ATOM 1789 C C . ILE A 1 235 ? -6.983 -12.143 -1.380 1.00 98.62 235 ILE A C 1
ATOM 1791 O O . ILE A 1 235 ? -7.796 -12.477 -0.522 1.00 98.62 235 ILE A O 1
ATOM 1795 N N . ILE A 1 236 ? -7.274 -12.147 -2.685 1.00 98.62 236 ILE A N 1
ATOM 1796 C CA . ILE A 1 236 ? -8.586 -12.561 -3.208 1.00 98.62 236 ILE A CA 1
ATOM 1797 C C . ILE A 1 236 ? -8.893 -14.005 -2.797 1.00 98.62 236 ILE A C 1
ATOM 1799 O O . ILE A 1 236 ? -10.003 -14.280 -2.339 1.00 98.62 236 ILE A O 1
ATOM 1803 N N . ASP A 1 237 ? -7.914 -14.905 -2.898 1.00 98.31 237 ASP A N 1
ATOM 1804 C CA . ASP A 1 237 ? -8.074 -16.310 -2.510 1.00 98.31 237 ASP A CA 1
ATOM 1805 C C . ASP A 1 237 ? -8.412 -16.428 -1.012 1.00 98.31 237 ASP A C 1
ATOM 1807 O O . ASP A 1 237 ? -9.380 -17.088 -0.632 1.00 98.31 237 ASP A O 1
ATOM 1811 N N . HIS A 1 238 ? -7.709 -15.679 -0.156 1.00 97.69 238 HIS A N 1
ATOM 1812 C CA . HIS A 1 238 ? -7.966 -15.637 1.291 1.00 97.69 238 HIS A CA 1
ATOM 1813 C C . HIS A 1 238 ? -9.257 -14.909 1.687 1.00 97.69 238 HIS A C 1
ATOM 1815 O O . HIS A 1 238 ? -9.727 -15.055 2.819 1.00 97.69 238 HIS A O 1
ATOM 1821 N N . PHE A 1 239 ? -9.844 -14.139 0.772 1.00 97.56 239 PHE A N 1
ATOM 1822 C CA . PHE A 1 239 ? -11.169 -13.536 0.912 1.00 97.56 239 PHE A CA 1
ATOM 1823 C C . PHE A 1 239 ? -12.283 -14.425 0.336 1.00 97.56 239 PHE A C 1
ATOM 1825 O O . PHE A 1 239 ? -13.428 -13.980 0.227 1.00 97.56 239 PHE A O 1
ATOM 1832 N N . GLY A 1 240 ? -11.980 -15.682 -0.011 1.00 96.94 240 GLY A N 1
ATOM 1833 C CA . GLY A 1 240 ? -12.948 -16.635 -0.555 1.00 96.94 240 GLY A CA 1
ATOM 1834 C C . GLY A 1 240 ? -13.355 -16.302 -1.989 1.00 96.94 240 GLY A C 1
ATOM 1835 O O . GLY A 1 240 ? -14.525 -16.414 -2.343 1.00 96.94 240 GLY A O 1
ATOM 1836 N N . GLY A 1 241 ? -12.421 -15.789 -2.793 1.00 97.06 241 GLY A N 1
ATOM 1837 C CA . GLY A 1 241 ? -12.658 -15.380 -4.180 1.00 97.06 241 GLY A CA 1
ATOM 1838 C C . GLY A 1 241 ? -13.344 -14.019 -4.333 1.00 97.06 241 GLY A C 1
ATOM 1839 O O . GLY A 1 241 ? -13.532 -13.547 -5.459 1.00 97.06 241 GLY A O 1
ATOM 1840 N N . LYS A 1 242 ? -13.700 -13.361 -3.223 1.00 97.25 242 LYS A N 1
ATOM 1841 C CA . LYS A 1 242 ? -14.399 -12.075 -3.226 1.00 97.25 242 LYS A CA 1
ATOM 1842 C C . LYS A 1 242 ? -13.463 -10.929 -3.617 1.00 97.25 242 LYS A C 1
ATOM 1844 O O . LYS A 1 242 ? -12.284 -10.900 -3.272 1.00 97.25 242 LYS A O 1
ATOM 1849 N N . ARG A 1 243 ? -14.001 -9.984 -4.387 1.00 97.25 243 ARG A N 1
ATOM 1850 C CA . ARG A 1 243 ? -13.248 -8.918 -5.082 1.00 97.25 243 ARG A CA 1
ATOM 1851 C C . ARG A 1 243 ? -13.708 -7.507 -4.703 1.00 97.25 243 ARG A C 1
ATOM 1853 O O . ARG A 1 243 ? -13.268 -6.542 -5.326 1.00 97.25 243 ARG A O 1
ATOM 1860 N N . ASP A 1 244 ? -14.606 -7.420 -3.730 1.00 95.75 244 ASP A N 1
ATOM 1861 C CA . ASP A 1 244 ? -15.306 -6.254 -3.184 1.00 95.75 244 ASP A CA 1
ATOM 1862 C C . ASP A 1 244 ? -14.475 -5.555 -2.095 1.00 95.75 244 ASP A C 1
ATOM 1864 O O . ASP A 1 244 ? -14.876 -5.478 -0.935 1.00 95.75 244 ASP A O 1
ATOM 1868 N N . PHE A 1 245 ? -13.282 -5.083 -2.459 1.00 97.44 245 PHE A N 1
ATOM 1869 C CA . PHE A 1 245 ? -12.424 -4.316 -1.556 1.00 97.44 245 PHE A CA 1
ATOM 1870 C C . PHE A 1 245 ? -11.599 -3.263 -2.310 1.00 97.44 245 PHE A C 1
ATOM 1872 O O . PHE A 1 245 ? -11.151 -3.528 -3.441 1.00 97.44 245 PHE A O 1
ATOM 1879 N N . PRO A 1 246 ? -11.395 -2.081 -1.695 1.00 98.00 246 PRO A N 1
ATOM 1880 C CA . PRO A 1 246 ? -10.772 -0.940 -2.343 1.00 98.00 246 PRO A CA 1
ATOM 1881 C C . PRO A 1 246 ? -9.267 -1.122 -2.558 1.00 98.00 246 PRO A C 1
ATOM 1883 O O . PRO A 1 246 ? -8.567 -1.850 -1.850 1.00 98.00 246 PRO A O 1
ATOM 1886 N N . ARG A 1 247 ? -8.768 -0.455 -3.598 1.00 98.00 247 ARG A N 1
ATOM 1887 C CA . ARG A 1 247 ? -7.426 -0.628 -4.154 1.00 98.00 247 ARG A CA 1
ATOM 1888 C C . ARG A 1 247 ? -6.839 0.704 -4.549 1.00 98.00 247 ARG A C 1
ATOM 1890 O O . ARG A 1 247 ? -7.403 1.371 -5.417 1.00 98.00 247 ARG A O 1
ATOM 1897 N N . LEU A 1 248 ? -5.680 1.018 -3.998 1.00 98.31 248 LEU A N 1
ATOM 1898 C CA . LEU A 1 248 ? -4.870 2.145 -4.424 1.00 98.31 248 LEU A CA 1
ATOM 1899 C C . LEU A 1 248 ? -3.738 1.622 -5.307 1.00 98.31 248 LEU A C 1
ATOM 1901 O O . LEU A 1 248 ? -2.839 0.920 -4.854 1.00 98.31 248 LEU A O 1
ATOM 1905 N N . ARG A 1 249 ? -3.847 1.893 -6.602 1.00 98.44 249 ARG A N 1
ATOM 1906 C CA . ARG A 1 249 ? -2.958 1.360 -7.636 1.00 98.44 249 ARG A CA 1
ATOM 1907 C C . ARG A 1 249 ? -1.900 2.403 -7.944 1.00 98.44 249 ARG A C 1
ATOM 1909 O O . ARG A 1 249 ? -2.266 3.522 -8.306 1.00 98.44 249 ARG A O 1
ATOM 1916 N N . ILE A 1 250 ? -0.632 2.027 -7.838 1.00 98.56 250 ILE A N 1
ATOM 1917 C CA . ILE A 1 250 ? 0.504 2.884 -8.178 1.00 98.56 250 ILE A CA 1
ATOM 1918 C C . ILE A 1 250 ? 1.117 2.371 -9.473 1.00 98.56 250 ILE A C 1
ATOM 1920 O O . ILE A 1 250 ? 1.591 1.241 -9.541 1.00 98.56 250 ILE A O 1
ATOM 1924 N N . GLY A 1 251 ? 1.092 3.192 -10.512 1.00 98.12 251 GLY A N 1
ATOM 1925 C CA . GLY A 1 251 ? 1.620 2.832 -11.813 1.00 98.12 251 GLY A CA 1
ATOM 1926 C C . GLY A 1 251 ? 3.131 2.706 -11.803 1.00 98.12 251 GLY A C 1
ATOM 1927 O O . GLY A 1 251 ? 3.834 3.611 -11.356 1.00 98.12 251 GLY A O 1
ATOM 1928 N N . ILE A 1 252 ? 3.609 1.579 -12.322 1.00 97.62 252 ILE A N 1
ATOM 1929 C CA . ILE A 1 252 ? 5.036 1.286 -12.510 1.00 97.62 252 ILE A CA 1
ATOM 1930 C C . ILE A 1 252 ? 5.402 1.092 -13.986 1.00 97.62 252 ILE A C 1
ATOM 1932 O O . ILE A 1 252 ? 6.558 0.810 -14.300 1.00 97.62 252 ILE A O 1
ATOM 1936 N N . GLY A 1 253 ? 4.417 1.217 -14.884 1.00 96.12 253 GLY A N 1
ATOM 1937 C CA . GLY A 1 253 ? 4.568 0.991 -16.315 1.00 96.12 253 GLY A CA 1
ATOM 1938 C C . GLY A 1 253 ? 4.885 -0.460 -16.686 1.00 96.12 253 GLY A C 1
ATOM 1939 O O . GLY A 1 253 ? 5.256 -1.295 -15.856 1.00 96.12 253 GLY A O 1
ATOM 1940 N N . ARG A 1 254 ? 4.761 -0.762 -17.978 1.00 95.56 254 ARG A N 1
ATOM 1941 C CA . ARG A 1 254 ? 5.278 -2.003 -18.569 1.00 95.56 254 ARG A CA 1
ATOM 1942 C C . ARG A 1 254 ? 6.750 -1.819 -18.948 1.00 95.56 254 ARG A C 1
ATOM 1944 O O . ARG A 1 254 ? 7.154 -0.687 -19.204 1.00 95.56 254 ARG A O 1
ATOM 1951 N N . PRO A 1 255 ? 7.546 -2.902 -18.997 1.00 94.69 255 PRO A N 1
ATOM 1952 C CA . PRO A 1 255 ? 8.914 -2.805 -19.485 1.00 94.69 255 PRO A CA 1
ATOM 1953 C C . PRO A 1 255 ? 8.920 -2.276 -20.923 1.00 94.69 255 PRO A C 1
ATOM 1955 O O . PRO A 1 255 ? 8.230 -2.821 -21.783 1.00 94.69 255 PRO A O 1
ATOM 1958 N N . GLU A 1 256 ? 9.716 -1.240 -21.180 1.00 90.94 256 GLU A N 1
ATOM 1959 C CA . GLU A 1 256 ? 9.871 -0.659 -22.522 1.00 90.94 256 GLU A CA 1
ATOM 1960 C C . GLU A 1 256 ? 10.498 -1.658 -23.494 1.00 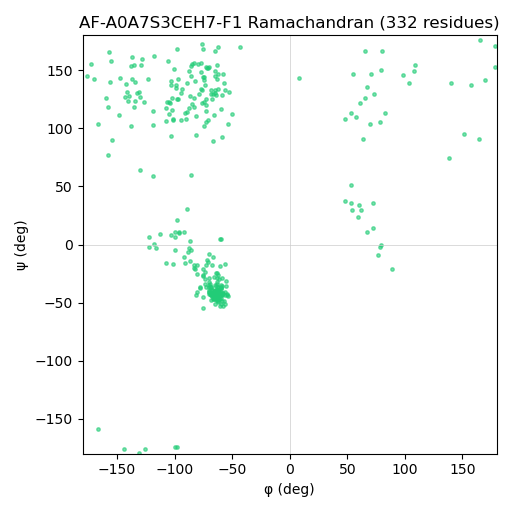90.94 256 GLU A C 1
ATOM 1962 O O . GLU A 1 256 ? 10.138 -1.720 -24.665 1.00 90.94 256 GLU A O 1
ATOM 1967 N N . ASN A 1 257 ? 11.422 -2.481 -22.988 1.00 92.06 257 ASN A N 1
ATOM 1968 C CA . ASN A 1 257 ? 12.045 -3.549 -23.748 1.00 92.06 257 ASN A CA 1
ATOM 1969 C C . ASN A 1 257 ? 11.225 -4.847 -23.616 1.00 92.06 257 ASN A C 1
ATOM 1971 O O . ASN A 1 257 ? 11.233 -5.452 -22.538 1.00 92.06 257 ASN A O 1
ATOM 1975 N N . PRO A 1 258 ? 10.616 -5.355 -24.706 1.00 90.31 258 PRO A N 1
ATOM 1976 C CA . PRO A 1 258 ? 9.804 -6.573 -24.675 1.00 90.31 258 PRO A CA 1
ATOM 1977 C C . PRO A 1 258 ? 10.567 -7.832 -24.238 1.00 90.31 258 PRO A C 1
ATOM 1979 O O . PRO A 1 258 ? 9.954 -8.816 -23.832 1.00 90.31 258 PRO A O 1
ATOM 1982 N N . ARG A 1 259 ? 11.909 -7.822 -24.298 1.00 93.44 259 ARG A N 1
ATOM 1983 C CA . ARG A 1 259 ? 12.754 -8.936 -23.834 1.00 93.44 259 ARG A CA 1
ATOM 1984 C C . ARG A 1 259 ? 12.806 -9.054 -22.309 1.00 93.44 259 ARG A C 1
ATOM 1986 O O . ARG A 1 259 ? 13.226 -10.086 -21.788 1.00 93.44 259 ARG A O 1
ATOM 1993 N N . VAL A 1 260 ? 12.434 -8.006 -21.575 1.00 93.88 260 VAL A N 1
ATOM 1994 C CA . VAL A 1 260 ? 12.412 -8.031 -20.110 1.00 93.88 260 VAL A CA 1
ATOM 1995 C C . VAL A 1 260 ? 11.108 -8.670 -19.650 1.00 93.88 260 VAL A C 1
ATOM 1997 O O . VAL A 1 260 ? 10.020 -8.158 -19.897 1.00 93.88 260 VAL A O 1
ATOM 2000 N N . THR A 1 261 ? 11.212 -9.796 -18.945 1.00 96.12 261 THR A N 1
ATOM 2001 C CA . THR A 1 261 ? 10.033 -10.450 -18.370 1.00 96.12 261 THR A CA 1
ATOM 2002 C C . THR A 1 261 ? 9.394 -9.570 -17.299 1.00 96.12 261 THR A C 1
ATOM 2004 O O . THR A 1 261 ? 10.082 -8.854 -16.569 1.00 96.12 261 THR A O 1
ATOM 2007 N N . ILE A 1 262 ? 8.073 -9.681 -17.138 1.00 95.44 262 ILE A N 1
ATOM 2008 C CA . ILE A 1 262 ? 7.327 -8.948 -16.102 1.00 95.44 262 ILE A CA 1
ATOM 2009 C C . ILE A 1 262 ? 7.918 -9.205 -14.709 1.00 95.44 262 ILE A C 1
ATOM 2011 O O . ILE A 1 262 ? 8.108 -8.270 -13.938 1.00 95.44 262 ILE A O 1
ATOM 2015 N N . VAL A 1 263 ? 8.272 -10.460 -14.407 1.00 95.19 263 VAL A N 1
ATOM 2016 C CA . VAL A 1 263 ? 8.887 -10.841 -13.125 1.00 95.19 263 VAL A CA 1
ATOM 2017 C C . VAL A 1 263 ? 10.199 -10.090 -12.897 1.00 95.19 263 VAL A C 1
ATOM 2019 O O . VAL A 1 263 ? 10.443 -9.611 -11.794 1.00 95.19 263 VAL A O 1
ATOM 2022 N N . LYS A 1 264 ? 11.041 -9.952 -13.927 1.00 96.44 264 LYS A N 1
ATOM 2023 C CA . LYS A 1 264 ? 12.291 -9.195 -13.813 1.00 96.44 264 LYS A CA 1
ATOM 2024 C C . LYS A 1 264 ? 12.020 -7.701 -13.638 1.00 96.44 264 LYS A C 1
ATOM 2026 O O . LYS A 1 264 ? 12.630 -7.098 -12.764 1.00 96.44 264 LYS A O 1
ATOM 2031 N N . HIS A 1 265 ? 11.088 -7.136 -14.408 1.00 97.00 265 HIS A N 1
ATOM 2032 C CA . HIS A 1 265 ? 10.712 -5.717 -14.334 1.00 97.00 265 HIS A CA 1
ATOM 2033 C C . HIS A 1 265 ? 10.263 -5.310 -12.927 1.00 97.00 265 HIS A C 1
ATOM 2035 O O . HIS A 1 265 ? 10.805 -4.369 -12.349 1.00 97.00 265 HIS A O 1
ATOM 2041 N N . VAL A 1 266 ? 9.332 -6.061 -12.326 1.00 97.00 266 VAL A N 1
ATOM 2042 C CA . VAL A 1 266 ? 8.810 -5.724 -10.989 1.00 97.00 266 VAL A CA 1
ATOM 2043 C C . VAL A 1 266 ? 9.876 -5.848 -9.893 1.00 97.00 266 VAL A C 1
ATOM 2045 O O . VAL A 1 266 ? 9.836 -5.128 -8.899 1.00 97.00 266 VAL A O 1
ATOM 2048 N N . LEU A 1 267 ? 10.870 -6.722 -10.076 1.00 96.94 267 LEU A N 1
ATOM 2049 C CA . LEU A 1 267 ? 11.978 -6.912 -9.134 1.00 96.94 267 LEU A CA 1
ATOM 2050 C C . LEU A 1 267 ? 13.165 -5.966 -9.369 1.00 96.94 267 LEU A C 1
ATOM 2052 O O . LEU A 1 267 ? 14.129 -5.997 -8.605 1.00 96.94 267 LEU A O 1
ATOM 2056 N N . GLN A 1 268 ? 13.125 -5.127 -10.403 1.00 96.94 268 GLN A N 1
ATOM 2057 C CA . GLN A 1 268 ? 14.128 -4.089 -10.623 1.00 96.94 268 GLN A CA 1
ATOM 2058 C C . GLN A 1 268 ? 13.812 -2.839 -9.798 1.00 96.94 268 GLN A C 1
ATOM 2060 O O . GLN A 1 268 ? 12.665 -2.586 -9.432 1.00 96.94 268 GLN A O 1
ATOM 2065 N N . ARG A 1 269 ? 14.842 -2.036 -9.523 1.00 97.25 269 ARG A N 1
ATOM 2066 C CA . ARG A 1 269 ? 14.685 -0.699 -8.938 1.00 97.25 269 ARG A CA 1
ATOM 2067 C C . ARG A 1 269 ? 14.280 0.309 -10.007 1.00 97.25 269 ARG A C 1
ATOM 2069 O O . ARG A 1 269 ? 14.550 0.090 -11.191 1.00 97.25 269 ARG A O 1
ATOM 2076 N N . PHE A 1 270 ? 13.630 1.383 -9.576 1.00 96.38 270 PHE A N 1
ATOM 2077 C CA . PHE A 1 270 ? 13.370 2.542 -10.427 1.00 96.38 270 PHE A CA 1
ATOM 2078 C C . PHE A 1 270 ? 14.686 3.221 -10.823 1.00 96.38 270 PHE A C 1
ATOM 2080 O O . PHE A 1 270 ? 15.629 3.256 -10.026 1.00 96.38 270 PHE A O 1
ATOM 2087 N N . SER A 1 271 ? 14.735 3.744 -12.045 1.00 95.31 271 SER A N 1
ATOM 2088 C CA . SER A 1 271 ? 15.753 4.706 -12.480 1.00 95.31 271 SER A CA 1
ATOM 2089 C C . SER A 1 271 ? 15.633 6.020 -11.698 1.00 95.31 271 SER A C 1
ATOM 2091 O O . SER A 1 271 ? 14.634 6.252 -11.011 1.00 95.31 271 SER A O 1
ATOM 2093 N N . ALA A 1 272 ? 16.648 6.882 -11.784 1.00 94.50 272 ALA A N 1
ATOM 2094 C CA . ALA A 1 272 ? 16.620 8.183 -11.117 1.00 94.50 272 ALA A CA 1
ATOM 2095 C C . ALA A 1 272 ? 15.480 9.065 -11.658 1.00 94.50 272 ALA A C 1
ATOM 2097 O O . ALA A 1 272 ? 14.805 9.753 -10.895 1.00 94.50 272 ALA A O 1
ATOM 2098 N N . GLU A 1 273 ? 15.213 8.967 -12.958 1.00 92.69 273 GLU A N 1
ATOM 2099 C CA . GLU A 1 273 ? 14.182 9.712 -13.673 1.00 92.69 273 GLU A CA 1
ATOM 2100 C C . GLU A 1 273 ? 12.779 9.257 -13.249 1.00 92.69 273 GLU A C 1
ATOM 2102 O O . GLU A 1 273 ? 11.931 10.076 -12.891 1.00 92.69 273 GLU A O 1
ATOM 2107 N N . GLU A 1 274 ? 12.535 7.940 -13.205 1.00 94.50 274 GLU A N 1
ATOM 2108 C CA . GLU A 1 274 ? 11.265 7.390 -12.709 1.00 94.50 274 GLU A CA 1
ATOM 2109 C C . GLU A 1 274 ? 11.044 7.726 -11.231 1.00 94.50 274 GLU A C 1
ATOM 2111 O O . GLU A 1 274 ? 9.903 7.922 -10.800 1.00 94.50 274 GLU A O 1
ATOM 2116 N N . ARG A 1 275 ? 12.125 7.787 -10.441 1.00 94.81 275 ARG A N 1
ATOM 2117 C CA . ARG A 1 275 ? 12.040 7.951 -8.991 1.00 94.81 275 ARG A CA 1
ATOM 2118 C C . ARG A 1 275 ? 11.335 9.242 -8.594 1.00 94.81 275 ARG A C 1
ATOM 2120 O O . ARG A 1 275 ? 10.539 9.211 -7.663 1.00 94.81 275 ARG A O 1
ATOM 2127 N N . VAL A 1 276 ? 11.539 10.331 -9.336 1.00 95.62 276 VAL A N 1
ATOM 2128 C CA . VAL A 1 276 ? 10.867 11.618 -9.087 1.00 95.62 276 VAL A CA 1
ATOM 2129 C C . VAL A 1 276 ? 9.343 11.466 -9.151 1.00 95.62 276 VAL A C 1
ATOM 2131 O O . VAL A 1 276 ? 8.630 11.885 -8.235 1.00 95.62 276 VAL A O 1
ATOM 2134 N N . GLY A 1 277 ? 8.840 10.821 -10.208 1.00 96.81 277 GLY A N 1
ATOM 2135 C CA . GLY A 1 277 ? 7.408 10.577 -10.388 1.00 96.81 277 GLY A CA 1
ATOM 2136 C C . GLY A 1 277 ? 6.844 9.588 -9.367 1.00 96.81 277 GLY A C 1
ATOM 2137 O O . GLY A 1 277 ? 5.732 9.770 -8.877 1.00 96.81 277 GLY A O 1
ATOM 2138 N N . ILE A 1 278 ? 7.617 8.566 -9.001 1.00 97.94 278 ILE A N 1
ATOM 2139 C CA . ILE A 1 278 ? 7.212 7.563 -8.010 1.00 97.94 278 ILE A CA 1
ATOM 2140 C C . ILE A 1 278 ? 7.164 8.141 -6.599 1.00 97.94 278 ILE A C 1
ATOM 2142 O O . ILE A 1 278 ? 6.206 7.883 -5.876 1.00 97.94 278 ILE A O 1
ATOM 2146 N N . ASP A 1 279 ? 8.142 8.952 -6.209 1.00 97.50 279 ASP A N 1
ATOM 2147 C CA . ASP A 1 279 ? 8.140 9.604 -4.901 1.00 97.50 279 ASP A CA 1
ATOM 2148 C C . ASP A 1 279 ? 6.968 10.591 -4.791 1.00 97.50 279 ASP A C 1
ATOM 2150 O O . ASP A 1 279 ? 6.347 10.702 -3.732 1.00 97.50 279 ASP A O 1
ATOM 2154 N N . GLN A 1 280 ? 6.600 11.261 -5.893 1.00 97.88 280 GLN A N 1
ATOM 2155 C CA . GLN A 1 280 ? 5.371 12.051 -5.936 1.00 97.88 280 GLN A CA 1
ATOM 2156 C C . GLN A 1 280 ? 4.122 11.173 -5.812 1.00 97.88 280 GLN A C 1
ATOM 2158 O O . GLN A 1 280 ? 3.243 11.498 -5.023 1.00 97.88 280 GLN A O 1
ATOM 2163 N N . ALA A 1 281 ? 4.056 10.038 -6.510 1.00 98.00 281 ALA A N 1
ATOM 2164 C CA . ALA A 1 281 ? 2.939 9.101 -6.396 1.00 98.00 281 ALA A CA 1
ATOM 2165 C C . ALA A 1 281 ? 2.784 8.539 -4.970 1.00 98.00 281 ALA A C 1
ATOM 2167 O O . ALA A 1 281 ? 1.668 8.363 -4.482 1.00 98.00 281 ALA A O 1
ATOM 2168 N N . VAL A 1 282 ? 3.898 8.285 -4.280 1.00 98.44 282 VAL A N 1
ATOM 2169 C CA . VAL A 1 282 ? 3.926 7.875 -2.871 1.00 98.44 282 VAL A CA 1
ATOM 2170 C C . VAL A 1 282 ? 3.354 8.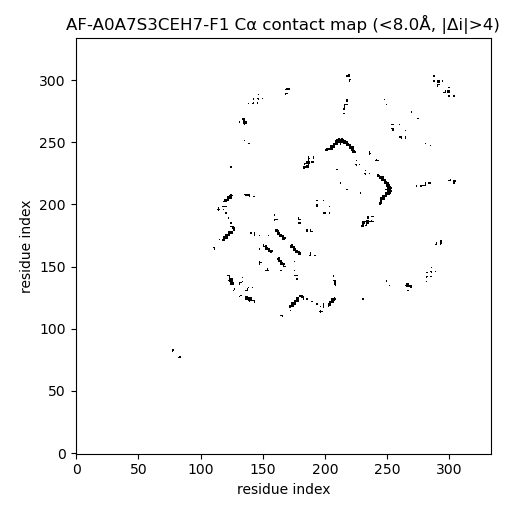974 -1.970 1.00 98.44 282 VAL A C 1
ATOM 2172 O O . VAL A 1 282 ? 2.512 8.674 -1.126 1.00 98.44 282 VAL A O 1
ATOM 2175 N N . ARG A 1 283 ? 3.723 10.244 -2.186 1.00 97.88 283 ARG A N 1
ATOM 2176 C CA . ARG A 1 283 ? 3.112 11.382 -1.474 1.00 97.88 283 ARG A CA 1
ATOM 2177 C C . ARG A 1 283 ? 1.625 11.531 -1.792 1.00 97.88 283 ARG A C 1
ATOM 2179 O O . ARG A 1 283 ? 0.826 11.710 -0.879 1.00 97.88 283 ARG A O 1
ATOM 2186 N N . ASP A 1 284 ? 1.238 11.379 -3.055 1.00 97.50 284 ASP A N 1
ATOM 2187 C CA . ASP A 1 284 ? -0.164 11.429 -3.471 1.00 97.50 284 ASP A CA 1
ATOM 2188 C C . ASP A 1 284 ? -0.988 10.350 -2.754 1.00 97.50 284 ASP A C 1
ATOM 2190 O O . ASP A 1 284 ? -2.127 10.610 -2.373 1.00 97.50 284 ASP A O 1
ATOM 2194 N N . CYS A 1 285 ? -0.419 9.162 -2.505 1.00 98.12 285 CYS A N 1
ATOM 2195 C CA . CYS A 1 285 ? -1.092 8.111 -1.739 1.00 98.12 285 CYS A CA 1
ATOM 2196 C C . CYS A 1 285 ? -1.457 8.554 -0.317 1.00 98.12 285 CYS A C 1
ATOM 2198 O O . CYS A 1 285 ? -2.522 8.165 0.161 1.00 98.12 285 CYS A O 1
ATOM 2200 N N . VAL A 1 286 ? -0.632 9.381 0.334 1.00 98.00 286 VAL A N 1
ATOM 2201 C CA . VAL A 1 286 ? -0.955 9.972 1.644 1.00 98.00 286 VAL A CA 1
ATOM 2202 C C . VAL A 1 286 ? -2.213 10.819 1.532 1.00 98.00 286 VAL A C 1
ATOM 2204 O O . VAL A 1 286 ? -3.197 10.544 2.215 1.00 98.00 286 VAL A O 1
ATOM 2207 N N . THR A 1 287 ? -2.229 11.757 0.583 1.00 96.88 287 THR A N 1
ATOM 2208 C CA . THR A 1 287 ? -3.382 12.630 0.340 1.00 96.88 287 THR A CA 1
ATOM 2209 C C . THR A 1 287 ? -4.636 11.836 -0.027 1.00 96.88 287 THR A C 1
ATOM 2211 O O . THR A 1 287 ? -5.736 12.186 0.397 1.00 96.88 287 THR A O 1
ATOM 2214 N N . VAL A 1 288 ? -4.506 10.749 -0.799 1.00 97.44 288 VAL A N 1
ATOM 2215 C CA . VAL A 1 288 ? -5.646 9.878 -1.120 1.00 97.44 288 VAL A CA 1
ATOM 2216 C C . VAL A 1 288 ? -6.193 9.210 0.136 1.00 97.44 288 VAL A C 1
ATOM 2218 O O . VAL A 1 288 ? -7.405 9.218 0.337 1.00 97.44 288 VAL A O 1
ATOM 2221 N N . VAL A 1 289 ? -5.332 8.632 0.976 1.00 97.88 289 VAL A N 1
ATOM 2222 C CA . VAL A 1 289 ? -5.769 7.953 2.203 1.00 97.88 289 VAL A CA 1
ATOM 2223 C C . VAL A 1 289 ? -6.399 8.946 3.174 1.00 97.88 289 VAL A C 1
ATOM 2225 O O . VAL A 1 289 ? -7.492 8.680 3.662 1.00 97.88 289 VAL A O 1
ATOM 2228 N N . GLU A 1 290 ? -5.794 10.113 3.380 1.00 96.50 290 GLU A N 1
ATOM 2229 C CA . GLU A 1 290 ? -6.380 11.197 4.177 1.00 96.50 290 GLU A CA 1
ATOM 2230 C C . GLU A 1 290 ? -7.740 11.637 3.630 1.00 96.50 290 GLU A C 1
ATOM 2232 O O . GLU A 1 290 ? -8.685 11.809 4.394 1.00 96.50 290 GLU A O 1
ATOM 2237 N N . SER A 1 291 ? -7.881 11.748 2.306 1.00 96.19 291 SER A N 1
ATOM 2238 C CA . SER A 1 291 ? -9.155 12.087 1.672 1.00 96.19 291 SER A CA 1
ATOM 2239 C C . SER A 1 291 ? -10.221 11.011 1.893 1.00 96.19 291 SER A C 1
ATOM 2241 O O . SER A 1 291 ? -11.362 11.364 2.184 1.00 96.19 291 SER A O 1
ATOM 2243 N N . ILE A 1 292 ? -9.859 9.722 1.806 1.00 96.31 292 ILE A N 1
ATOM 2244 C CA . ILE A 1 292 ? -10.765 8.600 2.108 1.00 96.31 292 ILE A CA 1
ATOM 2245 C C . ILE A 1 292 ? -11.244 8.686 3.556 1.00 96.31 292 ILE A C 1
ATOM 2247 O O . ILE A 1 292 ? -12.440 8.535 3.797 1.00 96.31 292 ILE A O 1
ATOM 2251 N N . MET A 1 293 ? -10.332 8.939 4.497 1.00 95.88 293 MET A N 1
ATOM 2252 C CA . MET A 1 293 ? -10.669 9.012 5.918 1.00 95.88 293 MET A CA 1
ATOM 2253 C C . MET A 1 293 ? -11.518 10.246 6.249 1.00 95.88 293 MET A C 1
ATOM 2255 O O . MET A 1 293 ? -12.508 10.128 6.955 1.00 95.88 293 MET A O 1
ATOM 2259 N N . ALA A 1 294 ? -11.192 11.415 5.691 1.00 94.00 294 ALA A N 1
ATOM 2260 C CA . ALA A 1 294 ? -11.897 12.662 5.991 1.00 94.00 294 ALA A CA 1
ATOM 2261 C C . ALA A 1 294 ? -13.250 12.803 5.272 1.00 94.00 294 ALA A C 1
ATOM 2263 O O . ALA A 1 294 ? -14.185 13.389 5.808 1.00 94.00 294 ALA A O 1
ATOM 2264 N N . ASN A 1 295 ? -13.348 12.327 4.026 1.00 92.31 295 ASN A N 1
ATOM 2265 C CA . ASN A 1 295 ? -14.467 12.645 3.126 1.00 92.31 295 ASN A CA 1
ATOM 2266 C C . ASN A 1 295 ? -15.227 11.413 2.626 1.00 92.31 295 ASN A C 1
ATOM 2268 O O . ASN A 1 295 ? -16.189 11.552 1.865 1.00 92.31 295 ASN A O 1
ATOM 2272 N N . GLY A 1 296 ? -14.782 10.215 3.000 1.00 92.38 296 GLY A N 1
ATOM 2273 C CA . GLY A 1 296 ? -15.326 8.962 2.508 1.00 92.38 296 GLY A CA 1
ATOM 2274 C C . GLY A 1 296 ? -14.804 8.554 1.127 1.00 92.38 296 GLY A C 1
ATOM 2275 O O . GLY A 1 296 ? -14.200 9.317 0.365 1.00 92.38 296 GLY A O 1
ATOM 2276 N N . MET A 1 297 ? -15.066 7.291 0.795 1.00 92.81 297 MET A N 1
ATOM 2277 C CA . MET A 1 297 ? -14.523 6.617 -0.384 1.00 92.81 297 MET A CA 1
ATOM 2278 C C . MET A 1 297 ? -15.003 7.221 -1.718 1.00 92.81 297 MET A C 1
ATOM 2280 O O . MET A 1 297 ? -14.211 7.337 -2.653 1.00 92.81 297 MET A O 1
ATOM 2284 N N . ASP A 1 298 ? -16.270 7.631 -1.821 1.00 90.38 298 ASP A N 1
ATOM 2285 C CA . ASP A 1 298 ? -16.865 8.098 -3.086 1.00 90.38 298 ASP A CA 1
ATOM 2286 C C . ASP A 1 298 ? -16.306 9.452 -3.540 1.00 90.38 298 ASP A C 1
ATOM 2288 O O . ASP A 1 298 ? -15.992 9.658 -4.721 1.00 90.38 298 ASP A O 1
ATOM 2292 N N . ARG A 1 299 ? -16.109 10.371 -2.586 1.00 89.88 299 ARG A N 1
ATOM 2293 C CA . ARG A 1 299 ? -15.473 11.668 -2.847 1.00 89.88 299 ARG A CA 1
ATOM 2294 C C . ARG A 1 299 ? -14.014 11.481 -3.244 1.00 89.88 299 ARG A C 1
ATOM 2296 O O . ARG A 1 299 ? -13.585 12.035 -4.255 1.00 89.88 299 ARG A O 1
ATOM 2303 N N . ALA A 1 300 ? -13.277 10.642 -2.515 1.00 91.56 300 ALA A N 1
ATOM 2304 C CA . ALA A 1 300 ? -11.892 10.328 -2.851 1.00 91.56 300 ALA A CA 1
ATOM 2305 C C . ALA A 1 300 ? -11.768 9.716 -4.260 1.00 91.56 300 ALA A C 1
ATOM 2307 O O . ALA A 1 300 ? -10.896 10.112 -5.034 1.00 91.56 300 ALA A O 1
ATOM 2308 N N . LEU A 1 301 ? -12.670 8.801 -4.635 1.00 91.19 301 LEU A N 1
ATOM 2309 C CA . LEU A 1 301 ? -12.685 8.178 -5.961 1.00 91.19 301 LEU A CA 1
ATOM 2310 C C . LEU A 1 301 ? -12.851 9.210 -7.082 1.00 91.19 301 LEU A C 1
ATOM 2312 O O . LEU A 1 301 ? -12.145 9.131 -8.091 1.00 91.19 301 LEU A O 1
ATOM 2316 N N . SER A 1 302 ? -13.752 10.173 -6.891 1.00 89.69 302 SER A N 1
ATOM 2317 C CA . SER A 1 302 ? -14.006 11.246 -7.855 1.00 89.69 302 SER A CA 1
ATOM 2318 C C . SER A 1 302 ? -12.777 12.144 -8.010 1.00 89.69 302 SER A C 1
ATOM 2320 O O . SER A 1 302 ? -12.273 12.310 -9.118 1.00 89.69 302 SER A O 1
ATOM 2322 N N . THR A 1 303 ? -12.215 12.631 -6.902 1.00 88.56 303 THR A N 1
ATOM 2323 C CA . THR A 1 303 ? -11.064 13.547 -6.911 1.00 88.56 303 THR A CA 1
ATOM 2324 C C . THR A 1 303 ? -9.806 12.910 -7.507 1.00 88.56 303 THR A C 1
ATOM 2326 O O . THR A 1 303 ? -9.132 13.509 -8.347 1.00 88.56 303 THR A O 1
ATOM 2329 N N . VAL A 1 304 ? -9.481 11.679 -7.101 1.00 89.75 304 VAL A N 1
ATOM 2330 C CA . VAL A 1 304 ? -8.251 10.993 -7.533 1.00 89.75 304 VAL A CA 1
ATOM 2331 C C . VAL A 1 304 ? -8.301 10.656 -9.016 1.00 89.75 304 VAL A C 1
ATOM 2333 O O . VAL A 1 304 ? -7.315 10.835 -9.729 1.00 89.75 304 VAL A O 1
ATOM 2336 N N . ASN A 1 305 ? -9.451 10.190 -9.501 1.00 89.69 305 ASN A N 1
ATOM 2337 C CA . ASN A 1 305 ? -9.564 9.742 -10.883 1.00 89.69 305 ASN A CA 1
ATOM 2338 C C . ASN A 1 305 ? -9.811 10.896 -11.873 1.00 89.69 305 ASN A C 1
ATOM 2340 O O . ASN A 1 305 ? -9.503 10.730 -13.053 1.00 89.69 305 ASN A O 1
ATOM 2344 N N . GLN A 1 306 ? -10.296 12.061 -11.421 1.00 77.50 306 GLN A N 1
ATOM 2345 C CA . GLN A 1 306 ? -10.477 13.257 -12.260 1.00 77.50 306 GLN A CA 1
ATOM 2346 C C . GLN A 1 306 ? -9.195 14.073 -12.481 1.00 77.50 306 GLN A C 1
ATOM 2348 O O . GLN A 1 306 ? -9.117 14.816 -13.458 1.00 77.50 306 GLN A O 1
ATOM 2353 N N . LYS A 1 307 ? -8.148 13.896 -11.660 1.00 62.66 307 LYS A N 1
ATOM 2354 C CA . LYS A 1 307 ? -6.861 14.620 -11.771 1.00 62.66 307 LYS A CA 1
ATOM 2355 C C . LYS A 1 307 ? -6.099 14.435 -13.107 1.00 62.66 307 LYS A C 1
ATOM 2357 O O . LYS A 1 307 ? -5.004 14.968 -13.253 1.00 62.66 307 LYS A O 1
ATOM 2362 N N . LYS A 1 308 ? -6.646 13.732 -14.113 1.00 50.44 308 LYS A N 1
ATOM 2363 C CA . LYS A 1 308 ? -6.056 13.582 -15.461 1.00 50.44 308 LYS A CA 1
ATOM 2364 C C . LYS A 1 308 ? -7.030 13.882 -16.611 1.00 50.44 308 LYS A C 1
ATOM 2366 O O . LYS A 1 308 ? -7.301 13.017 -17.439 1.00 50.44 308 LYS A O 1
ATOM 2371 N N . GLY A 1 309 ? -7.479 15.135 -16.685 1.00 39.38 309 GLY A N 1
ATOM 2372 C CA . GLY A 1 309 ? -7.981 15.767 -17.917 1.00 39.38 309 GLY A CA 1
ATOM 2373 C C . GLY A 1 309 ? -7.145 16.963 -18.413 1.00 39.38 309 GLY A C 1
ATOM 2374 O O . GLY A 1 309 ? -7.454 17.523 -19.455 1.00 39.38 309 GLY A O 1
ATOM 2375 N N . GLY A 1 310 ? -6.091 17.375 -17.694 1.00 36.09 310 GLY A N 1
ATOM 2376 C CA . GLY A 1 310 ? -5.386 18.645 -17.931 1.00 36.09 310 GLY A CA 1
ATOM 2377 C C . GLY A 1 310 ? -3.914 18.494 -18.312 1.00 36.09 310 GLY A C 1
ATOM 2378 O O . GLY A 1 310 ? -3.049 19.000 -17.608 1.00 36.09 310 GLY A O 1
ATOM 2379 N N . GLY A 1 311 ? -3.613 17.787 -19.401 1.00 40.28 311 GLY A N 1
ATOM 2380 C CA . GLY A 1 311 ? -2.238 17.626 -19.878 1.00 40.28 311 GLY A CA 1
ATOM 2381 C C . GLY A 1 311 ? -2.176 17.264 -21.356 1.00 40.28 311 GLY A C 1
ATOM 2382 O O . GLY A 1 311 ? -1.958 16.106 -21.689 1.00 40.28 311 GLY A O 1
ATOM 2383 N N . GLY A 1 312 ? -2.390 18.251 -22.231 1.00 37.75 312 GLY A N 1
ATOM 2384 C CA . GLY A 1 312 ? -2.197 18.108 -23.676 1.00 37.75 312 GLY A CA 1
ATOM 2385 C C . GLY A 1 312 ? -3.105 19.016 -24.500 1.00 37.75 312 GLY A C 1
ATOM 2386 O O . GLY A 1 312 ? -4.233 18.646 -24.800 1.00 37.75 312 GLY A O 1
ATOM 2387 N N . GLY A 1 313 ? -2.600 20.192 -24.890 1.00 31.69 313 GLY A N 1
ATOM 2388 C CA . GLY A 1 313 ? -3.230 21.034 -25.912 1.00 31.69 313 GLY A CA 1
ATOM 2389 C C . GLY A 1 313 ? -3.244 22.527 -25.596 1.00 31.69 313 GLY A C 1
ATOM 2390 O O . GLY A 1 313 ? -4.302 23.091 -25.333 1.00 31.69 313 GLY A O 1
ATOM 2391 N N . LYS A 1 314 ? -2.098 23.213 -25.716 1.00 33.75 314 LYS A N 1
ATOM 2392 C CA . LYS A 1 314 ? -2.117 24.649 -26.045 1.00 33.75 314 LYS A CA 1
ATOM 2393 C C . LYS A 1 314 ? -2.671 24.778 -27.470 1.00 33.75 314 LYS A C 1
ATOM 2395 O O . LYS A 1 314 ? -1.922 24.749 -28.442 1.00 33.75 314 LYS A O 1
ATOM 2400 N N . LYS A 1 315 ? -3.993 24.887 -27.607 1.00 35.69 315 LYS A N 1
ATOM 2401 C CA . LYS A 1 315 ? -4.624 25.350 -28.845 1.00 35.69 315 LYS A CA 1
ATOM 2402 C C . LYS A 1 315 ? -4.344 26.854 -28.915 1.00 35.69 315 LYS A C 1
ATOM 2404 O O . LYS A 1 315 ? -4.907 27.612 -28.132 1.00 35.69 315 LYS A O 1
ATOM 2409 N N . LYS A 1 316 ? -3.419 27.276 -29.788 1.00 35.38 316 LYS A N 1
ATOM 2410 C CA . LYS A 1 316 ? -3.234 28.692 -30.152 1.00 35.38 316 LYS A CA 1
ATOM 2411 C C . LYS A 1 316 ? -4.594 29.221 -30.615 1.00 35.38 316 LYS A C 1
ATOM 2413 O O . LYS A 1 316 ? -5.039 28.890 -31.713 1.00 35.38 316 LYS A O 1
ATOM 2418 N N . ARG A 1 317 ? -5.269 29.998 -29.770 1.00 34.66 317 ARG A N 1
ATOM 2419 C CA . ARG A 1 317 ? -6.416 30.804 -30.176 1.00 34.66 317 ARG A CA 1
ATOM 2420 C C . ARG A 1 317 ? -5.824 32.066 -30.794 1.00 34.66 317 ARG A C 1
ATOM 2422 O O . ARG A 1 317 ? -5.126 32.817 -30.126 1.00 34.66 317 ARG A O 1
ATOM 2429 N N . LYS A 1 318 ? -5.983 32.193 -32.108 1.00 36.12 318 LYS A N 1
ATOM 2430 C CA . LYS A 1 318 ? -5.620 33.379 -32.879 1.00 36.12 318 LYS A CA 1
ATOM 2431 C C . LYS A 1 318 ? -6.698 34.416 -32.556 1.00 36.12 318 LYS A C 1
ATOM 2433 O O . LYS A 1 318 ? -7.825 34.263 -33.017 1.00 36.12 318 LYS A O 1
ATOM 2438 N N . GLU A 1 319 ? -6.390 35.378 -31.697 1.00 36.69 319 GLU A N 1
ATOM 2439 C CA . GLU A 1 319 ? -7.221 36.569 -31.522 1.00 36.69 319 GLU A CA 1
ATOM 2440 C C . GLU A 1 319 ? -7.054 37.426 -32.779 1.00 36.69 319 GLU A C 1
ATOM 2442 O O . GLU A 1 319 ? -5.987 37.973 -33.047 1.00 36.69 319 GLU A O 1
ATOM 2447 N N . LYS A 1 320 ? -8.097 37.449 -33.611 1.00 38.50 320 LYS A N 1
ATOM 2448 C CA . LYS A 1 320 ? -8.420 38.621 -34.417 1.00 38.50 320 LYS A CA 1
ATOM 2449 C C . LYS A 1 320 ? -9.356 39.443 -33.539 1.00 38.50 320 LYS A C 1
ATOM 2451 O O . LYS A 1 320 ? -10.487 39.012 -33.338 1.00 38.50 320 LYS A O 1
ATOM 2456 N N . ASN A 1 321 ? -8.873 40.562 -33.014 1.00 37.06 321 ASN A N 1
ATOM 2457 C CA . ASN A 1 321 ? -9.763 41.640 -32.614 1.00 37.06 321 ASN A CA 1
ATOM 2458 C C . ASN A 1 321 ? -9.901 42.565 -33.819 1.00 37.06 321 ASN A C 1
ATOM 2460 O O . ASN A 1 321 ? -8.927 43.151 -34.288 1.00 37.06 321 ASN A O 1
ATOM 2464 N N . GLU A 1 322 ? -11.116 42.584 -34.348 1.00 37.66 322 GLU A N 1
ATOM 2465 C CA . GLU A 1 322 ? -11.680 43.706 -35.078 1.00 37.66 322 GLU A CA 1
ATOM 2466 C C . GLU A 1 322 ? -11.984 44.782 -34.028 1.00 37.66 322 GLU A C 1
ATOM 2468 O O . GLU A 1 322 ? -12.792 44.554 -33.128 1.00 37.66 322 GLU A O 1
ATOM 2473 N N . GLU A 1 323 ? -11.302 45.922 -34.104 1.00 39.84 323 GLU A N 1
ATOM 2474 C CA . GLU A 1 323 ? -11.789 47.161 -33.499 1.00 39.84 323 GLU A CA 1
ATOM 2475 C C . GLU A 1 323 ? -12.692 47.843 -34.529 1.00 39.84 323 GLU A C 1
ATOM 2477 O O . GLU A 1 323 ? -12.259 48.172 -35.636 1.00 39.84 323 GLU A O 1
ATOM 2482 N N . GLY A 1 324 ? -13.970 47.991 -34.161 1.00 34.50 324 GLY A N 1
ATOM 2483 C CA . GLY A 1 324 ? -14.900 48.923 -34.796 1.00 34.50 324 GLY A CA 1
ATOM 2484 C C . GLY A 1 324 ? -14.336 50.344 -34.715 1.00 34.50 324 GLY A C 1
ATOM 2485 O O . GLY A 1 324 ? -13.637 50.689 -33.770 1.00 34.50 324 GLY A O 1
ATOM 2486 N N . ALA A 1 325 ? -14.453 51.143 -35.769 1.00 37.53 325 ALA A N 1
ATOM 2487 C CA . ALA A 1 325 ? -15.690 51.820 -36.152 1.00 37.53 325 ALA A CA 1
ATOM 2488 C C . ALA A 1 325 ? -16.145 52.824 -35.082 1.00 37.53 325 ALA A C 1
ATOM 2490 O O . ALA A 1 325 ? -16.894 52.465 -34.185 1.00 37.53 325 ALA A O 1
ATOM 2491 N N . GLU A 1 326 ? -15.694 54.068 -35.238 1.00 35.66 326 GLU A N 1
ATOM 2492 C CA . GLU A 1 326 ? -16.459 55.318 -35.093 1.00 35.66 326 GLU A CA 1
ATOM 2493 C C . GLU A 1 326 ? -15.572 56.421 -35.709 1.00 35.66 326 GLU A C 1
ATOM 2495 O O . GLU A 1 326 ? -14.413 56.577 -35.344 1.00 35.66 326 GLU A O 1
ATOM 2500 N N . ALA A 1 327 ? -15.903 56.879 -36.919 1.00 40.16 327 ALA A N 1
ATOM 2501 C CA . ALA A 1 327 ? -16.734 58.054 -37.194 1.00 40.16 327 ALA A CA 1
ATOM 2502 C C . ALA A 1 327 ? -15.952 59.370 -37.021 1.00 40.16 327 ALA A C 1
ATOM 2504 O O . ALA A 1 327 ? -15.691 59.785 -35.905 1.00 40.16 327 ALA A O 1
ATOM 2505 N N . GLU A 1 328 ? -15.585 60.018 -38.134 1.00 36.88 328 GLU A N 1
ATOM 2506 C CA . GLU A 1 328 ? -16.079 61.358 -38.505 1.00 36.88 328 GLU A CA 1
ATOM 2507 C C . GLU A 1 328 ? -15.315 61.972 -39.698 1.00 36.88 328 GLU A C 1
ATOM 2509 O O . GLU A 1 328 ? -14.100 61.866 -39.820 1.00 36.88 328 GLU A O 1
ATOM 2514 N N . ALA A 1 329 ? -16.103 62.653 -40.537 1.00 38.88 329 ALA A N 1
ATOM 2515 C CA . ALA A 1 329 ? -15.768 63.805 -41.380 1.00 38.88 329 ALA A CA 1
ATOM 2516 C C . ALA A 1 329 ? -14.825 63.653 -42.606 1.00 38.88 329 ALA A C 1
ATOM 2518 O O . ALA A 1 329 ? -13.603 63.698 -42.534 1.00 38.88 329 ALA A O 1
ATOM 2519 N N . SER A 1 330 ? -15.478 63.642 -43.779 1.00 41.09 330 SER A N 1
ATOM 2520 C CA . SER A 1 330 ? -15.090 64.317 -45.044 1.00 41.09 330 SER A CA 1
ATOM 2521 C C . SER A 1 330 ? -14.583 65.769 -44.810 1.00 41.09 330 SER A C 1
ATOM 2523 O O . SER A 1 330 ? -14.893 66.290 -43.737 1.00 41.09 330 SER A O 1
ATOM 2525 N N . PRO A 1 331 ? -13.980 66.521 -45.772 1.00 56.38 331 PRO A N 1
ATOM 2526 C CA . PRO A 1 331 ? -13.885 66.272 -47.222 1.00 56.38 331 PRO A CA 1
ATOM 2527 C C . PRO A 1 331 ? -12.555 66.694 -47.912 1.00 56.38 331 PRO A C 1
ATOM 2529 O O . PRO A 1 331 ? -11.665 67.255 -47.286 1.00 56.38 331 PRO A O 1
ATOM 2532 N N . ALA A 1 332 ? -12.535 66.523 -49.248 1.00 41.31 332 ALA A N 1
ATOM 2533 C CA . ALA A 1 332 ? -11.678 67.176 -50.262 1.00 41.31 332 ALA A CA 1
ATOM 2534 C C . ALA A 1 332 ? -10.175 66.821 -50.212 1.00 41.31 332 ALA A C 1
ATOM 2536 O O . ALA A 1 332 ? -9.567 66.776 -49.161 1.00 41.31 332 ALA A O 1
ATOM 2537 N N . GLY A 1 333 ? -9.464 66.540 -51.298 1.00 41.81 333 GLY A N 1
ATOM 2538 C CA . GLY A 1 333 ? -9.604 66.915 -52.698 1.00 41.81 333 GLY A CA 1
ATOM 2539 C C . GLY A 1 333 ? -8.182 67.202 -53.203 1.00 41.81 333 GLY A C 1
ATOM 2540 O O . GLY A 1 333 ? -7.431 67.858 -52.486 1.00 41.81 333 GLY A O 1
ATOM 2541 N N . GLN A 1 334 ? -7.889 66.746 -54.429 1.00 38.16 334 GLN A N 1
ATOM 2542 C CA . GLN A 1 334 ? -6.614 66.807 -55.178 1.00 38.16 334 GLN A CA 1
ATOM 2543 C C . GLN A 1 334 ? -5.588 65.709 -54.880 1.00 38.16 334 GLN A C 1
ATOM 2545 O O . GLN A 1 334 ? -5.143 65.568 -53.724 1.00 38.16 334 GLN A O 1
#

Foldseek 3Di:
DDDDDDDDDDDDDYDDDDDDDDDDDDDDDDDDDDDDDDDDDDDDDDDDDDPDDDDDPPPPVVVPPVVVVVVVVVVVVVVVVPPDDDDPPVVVVVVVVVVVVVVVVVVQVVVLQDQDPQEFEEEFFFEDDPLQPQFLFRLSVLLLVVLCVVQVFDWDDDPLQWTWTWDDFLRGTYIYIYRNHGLLQLLSSLLVSCVSNVPDQQRYEYEGEDAVDAQLAKAKDQFDQCNPGNNSVNNCVSVVVGTRHMYIYHYPYHPPDPVQDPVNRRSDHDDPVSVVSSVNSSVVSSVLVSCCRNPNDVVSNCVSVVPPPPDDDPDPDDDDDDDDDDDDDDDDDD

Nearest PDB structures (foldseek):
  1ryb-assembly1_A  TM=9.842E-01  e=5.504E-24  Zea mays
  7y52-assembly2_B  TM=9.658E-01  e=7.871E-24  Enterococcus faecium
  8iu6-assembly2_B  TM=9.525E-01  e=1.925E-23  Enterococcus faecium
  4yly-assembly2_B  TM=9.572E-01  e=3.796E-22  Staphylococcus aureus
  4qd3-assembly1_A  TM=9.226E-01  e=7.051E-21  Pseudomonas aeruginosa PAO1

Solvent-accessible surface area (backbone atoms only — not comparable to full-atom values): 20081 Å² total; per-residue (Å²): 134,86,90,85,87,87,89,81,86,85,87,87,83,86,79,92,84,88,88,80,85,90,87,79,90,82,91,83,91,81,85,86,91,81,87,84,88,82,88,82,86,90,86,80,88,84,92,76,87,78,81,83,80,74,79,70,87,79,65,64,66,67,72,66,54,59,58,58,56,53,52,53,53,50,52,56,54,43,63,75,67,70,77,70,96,63,78,63,72,60,57,56,52,56,52,50,52,53,51,51,50,52,51,52,51,52,49,58,48,50,61,71,72,49,73,54,84,85,40,30,38,42,31,13,36,24,49,68,56,79,89,36,62,70,11,42,47,25,45,7,37,54,27,45,50,49,40,26,60,78,51,71,28,69,71,38,83,51,79,58,51,22,35,36,19,72,42,52,42,68,83,36,46,32,35,41,35,34,37,58,32,55,36,65,46,30,7,65,21,52,41,47,48,33,61,73,48,66,38,54,52,73,40,36,37,40,29,31,58,27,53,92,31,56,62,31,38,60,42,65,42,61,56,59,79,44,85,88,40,49,34,51,42,25,34,26,55,56,54,75,67,49,40,66,30,28,32,43,37,36,14,62,29,64,66,89,53,85,86,52,49,68,73,58,51,37,63,32,60,66,53,78,75,55,40,59,41,37,56,49,31,32,53,48,47,35,57,46,52,37,34,29,50,65,61,34,60,69,54,33,42,51,58,53,61,58,75,77,80,85,83,86,77,90,72,84,76,80,83,79,80,82,78,79,90,79,89,83,80,85,82,88,82,136

Radius of gyration: 36.35 Å; Cα contacts (8 Å, |Δi|>4): 414; chains: 1; bounding box: 98×127×112 Å

pLDDT: mean 73.35, std 27.13, range [28.72, 98.81]

Sequence (334 aa):
RAASRPAAKPRLRGFFKRGNAHRGRGVGRGKPFAHRRHLLKPASSLSVGGPRRSPPKQLMFIRYIRPVTRTVTRLGLAVVNGTMLGPLRALGRVSRGITRAISARAASKRELDAPVDDLWLVVGLGNPGTRYDGTRHNVGFAAVDEIARQNSIPLKRAKANAQVGLGKVAGEPVLIVKPMTFMNLSGESVGKLCRFYKVPRHRCLVVYDDLDLASGQVKLKLKGGHGGHNGMRSIIDHFGGKRDFPRLRIGIGRPENPRVTIVKHVLQRFSAEERVGIDQAVRDCVTVVESIMANGMDRALSTVNQKKGGGGGKKKRKEKNEEGAEAEASPAGQ

InterPro domains:
  IPR001328 Peptidyl-tRNA hydrolase [MF_00083] (119-298)
  IPR001328 Peptidyl-tRNA hydrolase [PF01195] (121-305)
  IPR001328 Peptidyl-tRNA hydrolase [PTHR17224] (111-307)
  IPR001328 Peptidyl-tRNA hydrolase [TIGR00447] (120-291)
  IPR001328 Peptidyl-tRNA hydrolase [cd00462] (121-293)
  IPR018171 Peptidyl-tRNA hydrolase, conserved site [PS01195] (132-145)
  IPR018171 Peptidyl-tRNA hydrolase, conserved site [PS01196] (225-235)
  IPR036416 Peptidyl-tRNA hydrolase superfamily [G3DSA:3.40.50.1470] (106-308)
  IPR036416 Peptidyl-tRNA hydrolase superfamily [SSF53178] (119-305)